Protein AF-0000000076550778 (afdb_homodimer)

Organism: NCBI:txid570835

Radius of gyration: 19.93 Å; Cα contacts (8 Å, |Δi|>4): 724; chains: 2; bounding box: 58×49×57 Å

Structure (mmCIF, N/CA/C/O backbone):
data_AF-0000000076550778-model_v1
#
loop_
_entity.id
_entity.type
_entity.pdbx_description
1 polymer 'Chemotaxis protein CheX'
#
loop_
_atom_site.group_PDB
_atom_site.id
_atom_site.type_symbol
_atom_site.label_atom_id
_atom_site.label_alt_id
_atom_site.label_comp_id
_atom_site.label_asym_id
_atom_site.label_entity_id
_atom_site.label_seq_id
_atom_site.pdbx_PDB_ins_code
_atom_site.Cartn_x
_atom_site.Cartn_y
_atom_site.Cartn_z
_atom_site.occupancy
_atom_site.B_iso_or_equiv
_atom_site.auth_seq_id
_atom_site.auth_comp_id
_atom_site.auth_asym_id
_atom_site.auth_atom_id
_atom_site.pdbx_PDB_model_num
ATOM 1 N N . MET A 1 1 ? 15.344 12.219 -32.188 1 42 1 MET A N 1
ATOM 2 C CA . MET A 1 1 ? 15.859 13.281 -31.344 1 42 1 MET A CA 1
ATOM 3 C C . MET A 1 1 ? 14.727 14.148 -30.797 1 42 1 MET A C 1
ATOM 5 O O . MET A 1 1 ? 14.734 14.516 -29.625 1 42 1 MET A O 1
ATOM 9 N N . SER A 1 2 ? 13.82 14.523 -31.703 1 49.56 2 SER A N 1
ATOM 10 C CA . SER A 1 2 ? 12.781 15.516 -31.469 1 49.56 2 SER A CA 1
ATOM 11 C C . SER A 1 2 ? 11.648 14.938 -30.625 1 49.56 2 SER A C 1
ATOM 13 O O . SER A 1 2 ? 11.156 15.602 -29.703 1 49.56 2 SER A O 1
ATOM 15 N N . LEU A 1 3 ? 11.219 13.75 -30.797 1 49.12 3 LEU A N 1
ATOM 16 C CA . LEU A 1 3 ? 10.109 13.125 -30.094 1 49.12 3 LEU A CA 1
ATOM 17 C C . LEU A 1 3 ? 10.508 12.766 -28.672 1 49.12 3 LEU A C 1
ATOM 19 O O . LEU A 1 3 ? 9.711 12.922 -27.734 1 49.12 3 LEU A O 1
ATOM 23 N N . GLU A 1 4 ? 11.609 12.336 -28.516 1 55.09 4 GLU A N 1
ATOM 24 C CA . GLU A 1 4 ? 12.156 12.031 -27.203 1 55.09 4 GLU A CA 1
ATOM 25 C C . GLU A 1 4 ? 12.234 13.281 -26.328 1 55.09 4 GLU A C 1
ATOM 27 O O . GLU A 1 4 ? 12 13.219 -25.125 1 55.09 4 GLU A O 1
ATOM 32 N N . LEU A 1 5 ? 12.648 14.398 -27.016 1 50.34 5 LEU A N 1
ATOM 33 C CA . LEU A 1 5 ? 12.719 15.656 -26.266 1 50.34 5 LEU A CA 1
ATOM 34 C C . LEU A 1 5 ? 11.328 16.109 -25.844 1 50.34 5 LEU A C 1
ATOM 36 O O . LEU A 1 5 ? 11.156 16.656 -24.75 1 50.34 5 LEU A O 1
ATOM 40 N N . ILE A 1 6 ? 10.422 15.82 -26.75 1 48.69 6 ILE A N 1
ATOM 41 C CA . ILE A 1 6 ? 9.047 16.188 -26.438 1 48.69 6 ILE A CA 1
ATOM 42 C C . ILE A 1 6 ? 8.516 15.312 -25.312 1 48.69 6 ILE A C 1
ATOM 44 O O . ILE A 1 6 ? 7.875 15.805 -24.375 1 48.69 6 ILE A O 1
ATOM 48 N N . ASP A 1 7 ? 8.836 14.062 -25.375 1 59.41 7 ASP A N 1
ATOM 49 C CA . ASP A 1 7 ? 8.422 13.117 -24.344 1 59.41 7 ASP A CA 1
ATOM 50 C C . ASP A 1 7 ? 9 13.508 -22.984 1 59.41 7 ASP A C 1
ATOM 52 O O . ASP A 1 7 ? 8.297 13.484 -21.969 1 59.41 7 ASP A O 1
ATOM 56 N N . GLU A 1 8 ? 10.148 14.031 -23.031 1 62.84 8 GLU A N 1
ATOM 57 C CA . GLU A 1 8 ? 10.82 14.453 -21.797 1 62.84 8 GLU A CA 1
ATOM 58 C C . GLU A 1 8 ? 10.211 15.742 -21.25 1 62.84 8 GLU A C 1
ATOM 60 O O . GLU A 1 8 ? 10.078 15.898 -20.031 1 62.84 8 GLU A O 1
ATOM 65 N N . THR A 1 9 ? 9.961 16.656 -22.203 1 59.91 9 THR A N 1
ATOM 66 C CA . THR A 1 9 ? 9.375 17.938 -21.797 1 59.91 9 THR A CA 1
ATOM 67 C C . THR A 1 9 ? 7.973 17.734 -21.234 1 59.91 9 THR A C 1
ATOM 69 O O . THR A 1 9 ? 7.613 18.344 -20.219 1 59.91 9 THR A O 1
ATOM 72 N N . ILE A 1 10 ? 7.266 16.891 -21.906 1 63.28 10 ILE A N 1
ATOM 73 C CA . ILE A 1 10 ? 5.906 16.609 -21.453 1 63.28 10 ILE A CA 1
ATOM 74 C C . ILE A 1 10 ? 5.953 15.883 -20.109 1 63.28 10 ILE A C 1
ATOM 76 O O . ILE A 1 10 ? 5.199 16.219 -19.203 1 63.28 10 ILE A O 1
ATOM 80 N N . GLN A 1 11 ? 6.84 15.008 -19.984 1 70.31 11 GLN A N 1
ATOM 81 C CA . GLN A 1 11 ? 6.996 14.297 -18.719 1 70.31 11 GLN A CA 1
ATOM 82 C C . GLN A 1 11 ? 7.395 15.25 -17.594 1 70.31 11 GLN A C 1
ATOM 84 O O . GLN A 1 11 ? 6.895 15.148 -16.469 1 70.31 11 GLN A O 1
ATOM 89 N N . SER A 1 12 ? 8.211 16.141 -18.062 1 73.31 12 SER A N 1
ATOM 90 C CA . SER A 1 12 ? 8.656 17.125 -17.078 1 73.31 12 SER A CA 1
ATOM 91 C C . SER A 1 12 ? 7.508 18.031 -16.656 1 73.31 12 SER A C 1
ATOM 93 O O . SER A 1 12 ? 7.352 18.328 -15.461 1 73.31 12 SER A O 1
ATOM 95 N N . ALA A 1 13 ? 6.703 18.453 -17.688 1 77.56 13 ALA A N 1
ATOM 96 C CA . ALA A 1 13 ? 5.594 19.359 -17.391 1 77.56 13 ALA A CA 1
ATOM 97 C C . ALA A 1 13 ? 4.543 18.688 -16.516 1 77.56 13 ALA A C 1
ATOM 99 O O . ALA A 1 13 ? 3.912 19.328 -15.68 1 77.56 13 ALA A O 1
ATOM 100 N N . PHE A 1 14 ? 4.348 17.453 -16.703 1 83.62 14 PHE A N 1
ATOM 101 C CA . PHE A 1 14 ? 3.379 16.688 -15.938 1 83.62 14 PHE A CA 1
ATOM 102 C C . PHE A 1 14 ? 3.875 16.453 -14.516 1 83.62 14 PHE A C 1
ATOM 104 O O . PHE A 1 14 ? 3.1 16.547 -13.562 1 83.62 14 PHE A O 1
ATOM 111 N N . LEU A 1 15 ? 5.133 16.328 -14.391 1 86.5 15 LEU A N 1
ATOM 112 C CA . LEU A 1 15 ? 5.695 15.891 -13.117 1 86.5 15 LEU A CA 1
ATOM 113 C C . LEU A 1 15 ? 6.023 17.094 -12.227 1 86.5 15 LEU A C 1
ATOM 115 O O . LEU A 1 15 ? 6.086 16.969 -11 1 86.5 15 LEU A O 1
ATOM 119 N N . SER A 1 16 ? 6.176 18.234 -12.805 1 87.5 16 SER A N 1
ATOM 120 C CA . SER A 1 16 ? 6.633 19.391 -12.062 1 87.5 16 SER A CA 1
ATOM 121 C C . SER A 1 16 ? 5.688 19.719 -10.914 1 87.5 16 SER A C 1
ATOM 123 O O . SER A 1 16 ? 6.121 19.875 -9.766 1 87.5 16 SER A O 1
ATOM 125 N N . PRO A 1 17 ? 4.398 19.781 -11.195 1 88.5 17 PRO A N 1
ATOM 126 C CA . PRO A 1 17 ? 3.498 20.062 -10.07 1 88.5 17 PRO A CA 1
ATOM 127 C C . PRO A 1 17 ? 3.486 18.953 -9.023 1 88.5 17 PRO A C 1
ATOM 129 O O . PRO A 1 17 ? 3.242 19.219 -7.844 1 88.5 17 PRO A O 1
ATOM 132 N N . ILE A 1 18 ? 3.752 17.766 -9.406 1 88.75 18 ILE A N 1
ATOM 133 C CA . ILE A 1 18 ? 3.699 16.594 -8.555 1 88.75 18 ILE A CA 1
ATOM 134 C C . ILE A 1 18 ? 4.898 16.578 -7.609 1 88.75 18 ILE A C 1
ATOM 136 O O . ILE A 1 18 ? 4.781 16.172 -6.453 1 88.75 18 ILE A O 1
ATOM 140 N N . THR A 1 19 ? 5.977 17.109 -8.109 1 90.81 19 THR A N 1
ATOM 141 C CA . THR A 1 19 ? 7.207 17.047 -7.328 1 90.81 19 THR A CA 1
ATOM 142 C C . THR A 1 19 ? 7.477 18.375 -6.629 1 90.81 19 THR A C 1
ATOM 144 O O . THR A 1 19 ? 8.562 18.578 -6.078 1 90.81 19 THR A O 1
ATOM 147 N N . ASP A 1 20 ? 6.547 19.266 -6.715 1 92.75 20 ASP A N 1
ATOM 148 C CA . ASP A 1 20 ? 6.688 20.547 -6.043 1 92.75 20 ASP A CA 1
ATOM 149 C C . ASP A 1 20 ? 6.488 20.406 -4.535 1 92.75 20 ASP A C 1
ATOM 151 O O . ASP A 1 20 ? 5.367 20.203 -4.066 1 92.75 20 ASP A O 1
ATOM 155 N N . THR A 1 21 ? 7.543 20.641 -3.791 1 93.44 21 THR A N 1
ATOM 156 C CA . THR A 1 21 ? 7.508 20.469 -2.342 1 93.44 21 THR A CA 1
ATOM 157 C C . THR A 1 21 ? 6.543 21.453 -1.699 1 93.44 21 THR A C 1
ATOM 159 O O . THR A 1 21 ? 5.957 21.172 -0.653 1 93.44 21 THR A O 1
ATOM 162 N N . ALA A 1 22 ? 6.359 22.562 -2.357 1 94.94 22 ALA A N 1
ATOM 163 C CA . ALA A 1 22 ? 5.473 23.578 -1.801 1 94.94 22 ALA A CA 1
ATOM 164 C C . ALA A 1 22 ? 4.031 23.078 -1.741 1 94.94 22 ALA A C 1
ATOM 166 O O . ALA A 1 22 ? 3.301 23.391 -0.799 1 94.94 22 ALA A O 1
ATOM 167 N N . THR A 1 23 ? 3.643 22.375 -2.793 1 95.69 23 THR A N 1
ATOM 168 C CA . THR A 1 23 ? 2.293 21.828 -2.822 1 95.69 23 THR A CA 1
ATOM 169 C C . THR A 1 23 ? 2.1 20.812 -1.693 1 95.69 23 THR A C 1
ATOM 171 O O . THR A 1 23 ? 1.061 20.812 -1.029 1 95.69 23 THR A O 1
ATOM 174 N N . LEU A 1 24 ? 3.08 20.016 -1.441 1 96.31 24 LEU A N 1
ATOM 175 C CA . LEU A 1 24 ? 3.027 19.047 -0.353 1 96.31 24 LEU A CA 1
ATOM 176 C C . LEU A 1 24 ? 2.998 19.734 1 1 96.31 24 LEU A C 1
ATOM 178 O O . LEU A 1 24 ? 2.193 19.391 1.868 1 96.31 24 LEU A O 1
ATOM 182 N N . ASP A 1 25 ? 3.85 20.75 1.141 1 96.56 25 ASP A N 1
ATOM 183 C CA . ASP A 1 25 ? 3.889 21.516 2.381 1 96.56 25 ASP A CA 1
ATOM 184 C C . ASP A 1 25 ? 2.521 22.125 2.693 1 96.56 25 ASP A C 1
ATOM 186 O O . ASP A 1 25 ? 2.062 22.078 3.836 1 96.56 25 ASP A O 1
ATOM 190 N N . GLN A 1 26 ? 1.893 22.641 1.725 1 96.06 26 GLN A N 1
ATOM 191 C CA . GLN A 1 26 ? 0.591 23.266 1.897 1 96.06 26 GLN A CA 1
ATOM 192 C C . GLN A 1 26 ? -0.468 22.25 2.312 1 96.06 26 GLN A C 1
ATOM 194 O O . GLN A 1 26 ? -1.322 22.547 3.15 1 96.06 26 GLN A O 1
ATOM 199 N N . SER A 1 27 ? -0.429 21.109 1.675 1 96.81 27 SER A N 1
ATOM 200 C CA . SER A 1 27 ? -1.403 20.078 2.006 1 96.81 27 SER A CA 1
ATOM 201 C C . SER A 1 27 ? -1.237 19.609 3.447 1 96.81 27 SER A C 1
ATOM 203 O O . SER A 1 27 ? -2.225 19.375 4.145 1 96.81 27 SER A O 1
ATOM 205 N N . VAL A 1 28 ? -0.034 19.438 3.885 1 96.88 28 VAL A N 1
ATOM 206 C CA . VAL A 1 28 ? 0.241 19 5.246 1 96.88 28 VAL A CA 1
ATOM 207 C C . VAL A 1 28 ? -0.222 20.062 6.242 1 96.88 28 VAL A C 1
ATOM 209 O O . VAL A 1 28 ? -0.864 19.734 7.246 1 96.88 28 VAL A O 1
ATOM 212 N N . GLU A 1 29 ? 0.067 21.281 5.957 1 95.62 29 GLU A N 1
ATOM 213 C CA . GLU A 1 29 ? -0.367 22.375 6.812 1 95.62 29 GLU A CA 1
ATOM 214 C C . GLU A 1 29 ? -1.89 22.453 6.883 1 95.62 29 GLU A C 1
ATOM 216 O O . GLU A 1 29 ? -2.457 22.672 7.957 1 95.62 29 GLU A O 1
ATOM 221 N N . GLU A 1 30 ? -2.506 22.297 5.781 1 95.94 30 GLU A N 1
ATOM 222 C CA . GLU A 1 30 ? -3.961 22.375 5.707 1 95.94 30 GLU A CA 1
ATOM 223 C C . GLU A 1 30 ? -4.609 21.281 6.555 1 95.94 30 GLU A C 1
ATOM 225 O O . GLU A 1 30 ? -5.516 21.562 7.344 1 95.94 30 GLU A O 1
ATOM 230 N N . VAL A 1 31 ? -4.129 20.078 6.422 1 96.38 31 VAL A N 1
ATOM 231 C CA . VAL A 1 31 ? -4.773 18.953 7.082 1 96.38 31 VAL A CA 1
ATOM 232 C C . VAL A 1 31 ? -4.383 18.922 8.555 1 96.38 31 VAL A C 1
ATOM 234 O O . VAL A 1 31 ? -5.25 18.906 9.438 1 96.38 31 VAL A O 1
ATOM 237 N N . LEU A 1 32 ? -3.135 18.984 8.867 1 94.19 32 LEU A N 1
ATOM 238 C CA . LEU A 1 32 ? -2.686 18.844 10.25 1 94.19 32 LEU A CA 1
ATOM 239 C C . LEU A 1 32 ? -2.742 20.172 10.984 1 94.19 32 LEU A C 1
ATOM 241 O O . LEU A 1 32 ? -3.139 20.219 12.148 1 94.19 32 LEU A O 1
ATOM 245 N N . GLY A 1 33 ? -2.357 21.188 10.297 1 91.38 33 GLY A N 1
ATOM 246 C CA . GLY A 1 33 ? -2.355 22.5 10.93 1 91.38 33 GLY A CA 1
ATOM 247 C C . GLY A 1 33 ? -3.746 23.062 11.125 1 91.38 33 GLY A C 1
ATOM 248 O O . GLY A 1 33 ? -4.191 23.25 12.258 1 91.38 33 GLY A O 1
ATOM 249 N N . LEU A 1 34 ? -4.445 23.25 10.086 1 89.06 34 LEU A N 1
ATOM 250 C CA . LEU A 1 34 ? -5.719 23.969 10.102 1 89.06 34 LEU A CA 1
ATOM 251 C C . LEU A 1 34 ? -6.855 23.047 10.523 1 89.06 34 LEU A C 1
ATOM 253 O O . LEU A 1 34 ? -7.609 23.359 11.445 1 89.06 34 LEU A O 1
ATOM 257 N N . MET A 1 35 ? -6.918 21.906 9.969 1 88.31 35 MET A N 1
ATOM 258 C CA . MET A 1 35 ? -8.062 21.047 10.203 1 88.31 35 MET A CA 1
ATOM 259 C C . MET A 1 35 ? -7.949 20.344 11.547 1 88.31 35 MET A C 1
ATOM 261 O O . MET A 1 35 ? -8.922 20.266 12.297 1 88.31 35 MET A O 1
ATOM 265 N N . LEU A 1 36 ? -6.766 19.844 11.914 1 87.12 36 LEU A N 1
ATOM 266 C CA . LEU A 1 36 ? -6.617 19.094 13.156 1 87.12 36 LEU A CA 1
ATOM 267 C C . LEU A 1 36 ? -6.082 19.984 14.273 1 87.12 36 LEU A C 1
ATOM 269 O O . LEU A 1 36 ? -6.059 19.562 15.438 1 87.12 36 LEU A O 1
ATOM 273 N N . GLY A 1 37 ? -5.605 21.172 13.906 1 86.56 37 GLY A N 1
ATOM 274 C CA . GLY A 1 37 ? -5.152 22.141 14.898 1 86.56 37 GLY A CA 1
ATOM 275 C C . GLY A 1 37 ? -3.789 21.797 15.477 1 86.56 37 GLY A C 1
ATOM 276 O O . GLY A 1 37 ? -3.516 22.078 16.641 1 86.56 37 GLY A O 1
ATOM 277 N N . VAL A 1 38 ? -3.053 21.141 14.781 1 84.25 38 VAL A N 1
ATOM 278 C CA . VAL A 1 38 ? -1.73 20.734 15.25 1 84.25 38 VAL A CA 1
ATOM 279 C C . VAL A 1 38 ? -0.655 21.484 14.461 1 84.25 38 VAL A C 1
ATOM 281 O O . VAL A 1 38 ? -0.586 21.375 13.234 1 84.25 38 VAL A O 1
ATOM 284 N N . PRO A 1 39 ? 0.188 22.203 15.203 1 87.56 39 PRO A N 1
ATOM 285 C CA . PRO A 1 39 ? 1.267 22.891 14.484 1 87.56 39 PRO A CA 1
ATOM 286 C C . PRO A 1 39 ? 2.227 21.922 13.805 1 87.56 39 PRO A C 1
ATOM 288 O O . PRO A 1 39 ? 2.594 20.891 14.383 1 87.56 39 PRO A O 1
ATOM 291 N N . VAL A 1 40 ? 2.535 22.188 12.547 1 92.88 40 VAL A N 1
ATOM 292 C CA . VAL A 1 40 ? 3.467 21.359 11.789 1 92.88 40 VAL A CA 1
ATOM 293 C C . VAL A 1 40 ? 4.457 22.25 11.039 1 92.88 40 VAL A C 1
ATOM 295 O O . VAL A 1 40 ? 4.102 23.344 10.578 1 92.88 40 VAL A O 1
ATOM 298 N N . SER A 1 41 ? 5.691 21.875 11.008 1 93.5 41 SER A N 1
ATOM 299 C CA . SER A 1 41 ? 6.723 22.594 10.273 1 93.5 41 SER A CA 1
ATOM 300 C C . SER A 1 41 ? 7.621 21.641 9.5 1 93.5 41 SER A C 1
ATOM 302 O O . SER A 1 41 ? 7.781 20.469 9.883 1 93.5 41 SER A O 1
ATOM 304 N N . VAL A 1 42 ? 8.117 22.156 8.445 1 94.75 42 VAL A N 1
ATOM 305 C CA . VAL A 1 42 ? 9.055 21.359 7.652 1 94.75 42 VAL A CA 1
ATOM 306 C C . VAL A 1 42 ? 10.305 21.062 8.477 1 94.75 42 VAL A C 1
ATOM 308 O O . VAL A 1 42 ? 10.82 21.938 9.172 1 94.75 42 VAL A O 1
ATOM 311 N N . ALA A 1 43 ? 10.648 19.797 8.398 1 92.88 43 ALA A N 1
ATOM 312 C CA . ALA A 1 43 ? 11.859 19.391 9.1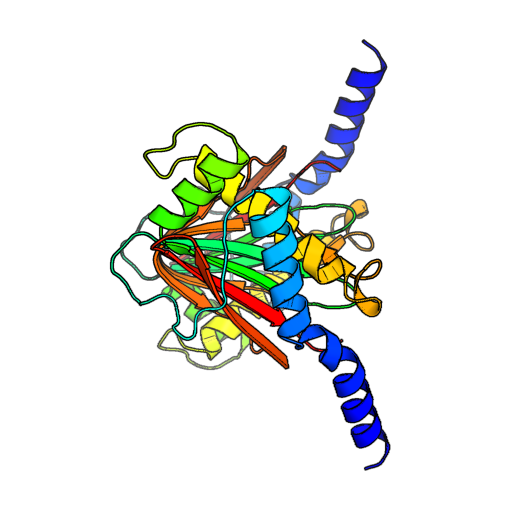02 1 92.88 43 ALA A CA 1
ATOM 313 C C . ALA A 1 43 ? 12.969 19.031 8.125 1 92.88 43 ALA A C 1
ATOM 315 O O . ALA A 1 43 ? 12.719 18.453 7.066 1 92.88 43 ALA A O 1
ATOM 316 N N . GLU A 1 44 ? 14.18 19.359 8.406 1 83.56 44 GLU A N 1
ATOM 317 C CA . GLU A 1 44 ? 15.32 19.062 7.547 1 83.56 44 GLU A CA 1
ATOM 318 C C . GLU A 1 44 ? 15.812 17.625 7.762 1 83.56 44 GLU A C 1
ATOM 320 O O . GLU A 1 44 ? 16.422 17.031 6.867 1 83.56 44 GLU A O 1
ATOM 325 N N . ASN A 1 45 ? 15.484 17.141 8.844 1 76.62 45 ASN A N 1
ATOM 326 C CA . ASN A 1 45 ? 15.953 15.789 9.141 1 76.62 45 ASN A CA 1
ATOM 327 C C . ASN A 1 45 ? 14.891 14.742 8.836 1 76.62 45 ASN A C 1
ATOM 329 O O . ASN A 1 45 ? 13.695 15.055 8.789 1 76.62 45 ASN A O 1
ATOM 333 N N . THR A 1 46 ? 15.453 13.578 8.445 1 70.75 46 THR A N 1
ATOM 334 C CA . THR A 1 46 ? 14.539 12.461 8.227 1 70.75 46 THR A CA 1
ATOM 335 C C . THR A 1 46 ? 14.305 11.695 9.523 1 70.75 46 THR A C 1
ATOM 337 O O . THR A 1 46 ? 15.055 11.852 10.484 1 70.75 46 THR A O 1
ATOM 340 N N . VAL A 1 47 ? 13.164 11.031 9.531 1 72.44 47 VAL A N 1
ATOM 341 C CA . VAL A 1 47 ? 12.875 10.156 10.664 1 72.44 47 VAL A CA 1
ATOM 342 C C . VAL A 1 47 ? 14.039 9.203 10.891 1 72.44 47 VAL A C 1
ATOM 344 O O . VAL A 1 47 ? 14.516 8.562 9.953 1 72.44 47 VAL A O 1
ATOM 347 N N . ALA A 1 48 ? 14.508 9.328 12.016 1 64.38 48 ALA A N 1
ATOM 348 C CA . ALA A 1 48 ? 15.695 8.539 12.344 1 64.38 48 ALA A CA 1
ATOM 349 C C . ALA A 1 48 ? 15.359 7.055 12.438 1 64.38 48 ALA A C 1
ATOM 351 O O . A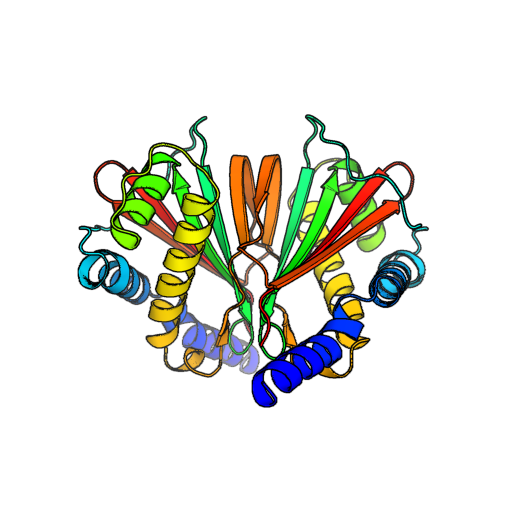LA A 1 48 ? 14.242 6.688 12.812 1 64.38 48 ALA A O 1
ATOM 352 N N . GLU A 1 49 ? 16.297 6.371 11.875 1 63.88 49 GLU A N 1
ATOM 353 C CA . GLU A 1 49 ? 16.234 4.945 12.164 1 63.88 49 GLU A CA 1
ATOM 354 C C . GLU A 1 49 ? 16.25 4.691 13.672 1 63.88 49 GLU A C 1
ATOM 356 O O . GLU A 1 49 ? 17.016 5.32 14.406 1 63.88 49 GLU A O 1
ATOM 361 N N . SER A 1 50 ? 15.219 4.27 14.18 1 69.94 50 SER A N 1
ATOM 362 C CA . SER A 1 50 ? 15.164 3.912 15.594 1 69.94 50 SER A CA 1
ATOM 363 C C . SER A 1 50 ? 14.625 2.496 15.789 1 69.94 50 SER A C 1
ATOM 365 O O . SER A 1 50 ? 14.055 1.916 14.867 1 69.94 50 SER A O 1
ATOM 367 N N . ASP A 1 51 ? 14.992 2.002 16.859 1 73.62 51 ASP A N 1
ATOM 368 C CA . ASP A 1 51 ? 14.477 0.693 17.25 1 73.62 51 ASP A CA 1
ATOM 369 C C . ASP A 1 51 ? 13.031 0.793 17.734 1 73.62 51 ASP A C 1
ATOM 371 O O . ASP A 1 51 ? 12.438 -0.208 18.125 1 73.62 51 ASP A O 1
ATOM 375 N N . SER A 1 52 ? 12.617 1.9 17.609 1 86.75 52 SER A N 1
ATOM 376 C CA . SER A 1 52 ? 11.25 2.086 18.094 1 86.75 52 SER A CA 1
ATOM 377 C C . SER A 1 52 ? 10.227 1.673 17.047 1 86.75 52 SER A C 1
ATOM 379 O O . SER A 1 52 ? 10.562 1.562 15.859 1 86.75 52 SER A O 1
ATOM 381 N N . VAL A 1 53 ? 9.07 1.396 17.594 1 93 53 VAL A N 1
ATOM 382 C CA . VAL A 1 53 ? 7.973 1.018 16.719 1 93 53 VAL A CA 1
ATOM 383 C C . VAL A 1 53 ? 7.629 2.18 15.781 1 93 53 VAL A C 1
ATOM 385 O O . VAL A 1 53 ? 7.492 3.32 16.234 1 93 53 VAL A O 1
ATOM 388 N N . THR A 1 54 ? 7.617 1.885 14.547 1 95 54 THR A N 1
ATOM 389 C CA . THR A 1 54 ? 7.188 2.859 13.555 1 95 54 THR A CA 1
ATOM 390 C C . THR A 1 54 ? 5.965 2.352 12.789 1 95 54 THR A C 1
ATOM 392 O O . THR A 1 54 ? 5.66 1.157 12.82 1 95 54 THR A O 1
ATOM 395 N N . LEU A 1 55 ? 5.238 3.264 12.258 1 96.56 55 LEU A N 1
ATOM 396 C CA . LEU A 1 55 ? 4.105 2.975 11.391 1 96.56 55 LEU A CA 1
ATOM 397 C C . LEU A 1 55 ? 4.281 3.639 10.023 1 96.56 55 LEU A C 1
ATOM 399 O O . LEU A 1 55 ? 4.746 4.777 9.938 1 96.56 55 LEU A O 1
ATOM 403 N N . THR A 1 56 ? 3.922 2.932 8.977 1 96.56 56 THR A N 1
ATOM 404 C CA . THR A 1 56 ? 3.861 3.496 7.629 1 96.56 56 THR A CA 1
ATOM 405 C C . THR A 1 56 ? 2.496 3.24 7 1 96.56 56 THR A C 1
ATOM 407 O O . THR A 1 56 ? 2.084 2.09 6.844 1 96.56 56 THR A O 1
ATOM 410 N N . ALA A 1 57 ? 1.803 4.281 6.738 1 97.38 57 ALA A N 1
ATOM 411 C CA . ALA A 1 57 ? 0.572 4.176 5.961 1 97.38 57 ALA A CA 1
ATOM 412 C C . ALA A 1 57 ? 0.854 4.305 4.465 1 97.38 57 ALA A C 1
ATOM 414 O O . ALA A 1 57 ? 1.591 5.199 4.043 1 97.38 57 ALA A O 1
ATOM 415 N N . VAL A 1 58 ? 0.284 3.434 3.676 1 96.88 58 VAL A N 1
ATOM 416 C CA . VAL A 1 58 ? 0.499 3.408 2.232 1 96.88 58 VAL A CA 1
ATOM 417 C C . VAL A 1 58 ? -0.837 3.562 1.508 1 96.88 58 VAL A C 1
ATOM 419 O O . VAL A 1 58 ? -1.786 2.824 1.779 1 96.88 58 VAL A O 1
ATOM 422 N N . ILE A 1 59 ? -0.926 4.527 0.644 1 97.06 59 ILE A N 1
ATOM 423 C CA . ILE A 1 59 ? -2.07 4.711 -0.241 1 97.06 59 ILE A CA 1
ATOM 424 C C . ILE A 1 59 ? -1.624 4.582 -1.696 1 97.06 59 ILE A C 1
ATOM 426 O O . ILE A 1 59 ? -0.699 5.273 -2.131 1 97.06 59 ILE A O 1
ATOM 430 N N . GLY A 1 60 ? -2.236 3.703 -2.367 1 96.06 60 GLY A N 1
ATOM 431 C CA . GLY A 1 60 ? -1.979 3.594 -3.793 1 96.06 60 GLY A CA 1
ATOM 432 C C . GLY A 1 60 ? -2.627 4.703 -4.602 1 96.06 60 GLY A C 1
ATOM 433 O O . GLY A 1 60 ? -3.748 5.121 -4.305 1 96.06 60 GLY A O 1
ATOM 434 N N . LEU A 1 61 ? -1.919 5.184 -5.609 1 95.94 61 LEU A N 1
ATOM 435 C CA . LEU A 1 61 ? -2.406 6.148 -6.59 1 95.94 61 LEU A CA 1
ATOM 436 C C . LEU A 1 61 ? -2.615 5.488 -7.945 1 95.94 61 LEU A C 1
ATOM 438 O O . LEU A 1 61 ? -1.729 4.793 -8.445 1 95.94 61 LEU A O 1
ATOM 442 N N . ALA A 1 62 ? -3.756 5.738 -8.531 1 94.38 62 ALA A N 1
ATOM 443 C CA . ALA A 1 62 ? -4.043 5.109 -9.812 1 94.38 62 ALA A CA 1
ATOM 444 C C . ALA A 1 62 ? -4.785 6.07 -10.742 1 94.38 62 ALA A C 1
ATOM 446 O O . ALA A 1 62 ? -5.633 6.844 -10.289 1 94.38 62 ALA A O 1
ATOM 447 N N . GLY A 1 63 ? -4.535 5.922 -12.023 1 92.25 63 GLY A N 1
ATOM 448 C CA . GLY A 1 63 ? -5.117 6.801 -13.023 1 92.25 63 GLY A CA 1
ATOM 449 C C . GLY A 1 63 ? -4.09 7.66 -13.734 1 92.25 63 GLY A C 1
ATOM 450 O O . GLY A 1 63 ? -3.137 7.141 -14.32 1 92.25 63 GLY A O 1
ATOM 451 N N . ALA A 1 64 ? -4.305 9.008 -13.625 1 91.69 64 ALA A N 1
ATOM 452 C CA . ALA A 1 64 ? -3.367 9.922 -14.281 1 91.69 64 ALA A CA 1
ATOM 453 C C . ALA A 1 64 ? -1.954 9.742 -13.734 1 91.69 64 ALA A C 1
ATOM 455 O O . ALA A 1 64 ? -0.974 9.969 -14.453 1 91.69 64 ALA A O 1
ATOM 456 N N . LEU A 1 65 ? -1.9 9.32 -12.555 1 91.31 65 LEU A N 1
ATOM 457 C CA . LEU A 1 65 ? -0.637 9 -11.898 1 91.31 65 LEU A CA 1
ATOM 458 C C . LEU A 1 65 ? -0.683 7.613 -11.281 1 91.31 65 LEU A C 1
ATOM 460 O O . LEU A 1 65 ? -1.641 7.27 -10.586 1 91.31 65 LEU A O 1
ATOM 464 N N . SER A 1 66 ? 0.247 6.84 -11.672 1 92.62 66 SER A N 1
ATOM 465 C CA . SER A 1 66 ? 0.418 5.551 -11.016 1 92.62 66 SER A CA 1
ATOM 466 C C . SER A 1 66 ? 1.542 5.598 -9.984 1 92.62 66 SER A C 1
ATOM 468 O O . SER A 1 66 ? 2.691 5.883 -10.328 1 92.62 66 SER A O 1
ATOM 470 N N . GLY A 1 67 ? 1.183 5.406 -8.742 1 94.69 67 GLY A N 1
ATOM 471 C CA . GLY A 1 67 ? 2.193 5.531 -7.707 1 94.69 67 GLY A CA 1
ATOM 472 C C . GLY A 1 67 ? 1.666 5.207 -6.32 1 94.69 67 GLY A C 1
ATOM 473 O O . GLY A 1 67 ? 0.768 4.375 -6.172 1 94.69 67 GLY A O 1
ATOM 474 N N . ALA A 1 68 ? 2.381 5.805 -5.34 1 96.31 68 ALA A N 1
ATOM 475 C CA . ALA A 1 68 ? 2.004 5.613 -3.943 1 96.31 68 ALA A CA 1
ATOM 476 C C . ALA A 1 68 ? 2.277 6.871 -3.123 1 96.31 68 ALA A C 1
ATOM 478 O O . ALA A 1 68 ? 3.172 7.652 -3.455 1 96.31 68 ALA A O 1
ATOM 479 N N . TYR A 1 69 ? 1.455 7.148 -2.227 1 96.88 69 TYR A N 1
ATOM 480 C CA . TYR A 1 69 ? 1.576 8.156 -1.179 1 96.88 69 TYR A CA 1
ATOM 481 C C . TYR A 1 69 ? 1.772 7.5 0.184 1 96.88 69 TYR A C 1
ATOM 483 O O . TYR A 1 69 ? 0.931 6.719 0.632 1 96.88 69 TYR A O 1
ATOM 491 N N . THR A 1 70 ? 2.893 7.801 0.907 1 96.94 70 THR A N 1
ATOM 492 C CA . THR A 1 70 ? 3.143 7.125 2.174 1 96.94 70 THR A CA 1
ATOM 493 C C . THR A 1 70 ? 3.422 8.133 3.283 1 96.94 70 THR A C 1
ATOM 495 O O . THR A 1 70 ? 3.957 9.211 3.025 1 96.94 70 THR A O 1
ATOM 498 N N . VAL A 1 71 ? 3.043 7.777 4.438 1 96.88 71 VAL A N 1
ATOM 499 C CA . VAL A 1 71 ? 3.35 8.539 5.645 1 96.88 71 VAL A CA 1
ATOM 500 C C . VAL A 1 71 ? 4.047 7.633 6.66 1 96.88 71 VAL A C 1
ATOM 502 O O . VAL A 1 71 ? 3.457 6.668 7.152 1 96.88 71 VAL A O 1
ATOM 505 N N . LEU A 1 72 ? 5.246 7.918 6.926 1 95.94 72 LEU A N 1
ATOM 506 C CA . LEU A 1 72 ? 6.027 7.207 7.934 1 95.94 72 LEU A CA 1
ATOM 507 C C . LEU A 1 72 ? 6.105 8.008 9.227 1 95.94 72 LEU A C 1
ATOM 509 O O . LEU A 1 72 ? 6.488 9.18 9.219 1 95.94 72 LEU A O 1
ATOM 513 N N . VAL A 1 73 ? 5.723 7.348 10.312 1 95.38 73 VAL A N 1
ATOM 514 C CA . VAL A 1 73 ? 5.695 8.062 11.578 1 95.38 73 VAL A CA 1
ATOM 515 C C . VAL A 1 73 ? 6.137 7.137 12.711 1 95.38 73 VAL A C 1
ATOM 517 O O . VAL A 1 73 ? 5.836 5.941 12.695 1 95.38 73 VAL A O 1
ATOM 520 N N . PRO A 1 74 ? 6.844 7.715 13.719 1 94.38 74 PRO A N 1
ATOM 521 C CA . PRO A 1 74 ? 7.023 6.941 14.953 1 94.38 74 PRO A CA 1
ATOM 522 C C . PRO A 1 74 ? 5.715 6.699 15.695 1 94.38 74 PRO A C 1
ATOM 524 O O . PRO A 1 74 ? 4.758 7.461 15.531 1 94.38 74 PRO A O 1
ATOM 527 N N . SER A 1 75 ? 5.707 5.684 16.531 1 94.94 75 SER A N 1
ATOM 528 C CA . SER A 1 75 ? 4.496 5.32 17.25 1 94.94 75 SER A CA 1
ATOM 529 C C . SER A 1 75 ? 3.975 6.492 18.078 1 94.94 75 SER A C 1
ATOM 531 O O . SER A 1 75 ? 2.766 6.711 18.156 1 94.94 75 SER A O 1
ATOM 533 N N . GLU A 1 76 ? 4.848 7.25 18.656 1 92.12 76 GLU A N 1
ATOM 534 C CA . GLU A 1 76 ? 4.441 8.391 19.469 1 92.12 76 GLU A CA 1
ATOM 535 C C . GLU A 1 76 ? 3.701 9.43 18.641 1 92.12 76 GLU A C 1
ATOM 537 O O . GLU A 1 76 ? 2.654 9.93 19.047 1 92.12 76 GLU A O 1
ATOM 542 N N . ALA A 1 77 ? 4.207 9.703 17.516 1 92.06 77 ALA A N 1
ATOM 543 C CA . ALA A 1 77 ? 3.572 10.68 16.641 1 92.06 77 ALA A CA 1
ATOM 544 C C . ALA A 1 77 ? 2.217 10.172 16.141 1 92.06 77 ALA A C 1
ATOM 546 O O . ALA A 1 77 ? 1.254 10.938 16.062 1 92.06 77 ALA A O 1
ATOM 547 N N . ALA A 1 78 ? 2.166 8.945 15.812 1 94.88 78 ALA A N 1
ATOM 548 C CA . ALA A 1 78 ? 0.912 8.359 15.352 1 94.88 78 ALA A CA 1
ATOM 549 C C . ALA A 1 78 ? -0.175 8.477 16.406 1 94.88 78 ALA A C 1
ATOM 551 O O . ALA A 1 78 ? -1.318 8.82 16.109 1 94.88 78 ALA A O 1
ATOM 552 N N . MET A 1 79 ? 0.204 8.18 17.594 1 94.88 79 MET A N 1
ATOM 553 C CA . MET A 1 79 ? -0.746 8.25 18.703 1 94.88 79 MET A CA 1
ATOM 554 C C . MET A 1 79 ? -1.221 9.68 18.922 1 94.88 79 MET A C 1
ATOM 556 O O . MET A 1 79 ? -2.412 9.922 19.125 1 94.88 79 MET A O 1
ATOM 560 N N . GLN A 1 80 ? -0.331 10.594 18.828 1 91.62 80 GLN A N 1
ATOM 561 C CA . GLN A 1 80 ? -0.677 12 19.031 1 91.62 80 GLN A CA 1
ATOM 562 C C . GLN A 1 80 ? -1.601 12.492 17.922 1 91.62 80 GLN A C 1
ATOM 564 O O . GLN A 1 80 ? -2.598 13.164 18.188 1 91.62 80 GLN A O 1
ATOM 569 N N . MET A 1 81 ? -1.308 12.188 16.703 1 92.56 81 MET A N 1
ATOM 570 C CA . MET A 1 81 ? -2.123 12.602 15.57 1 92.56 81 MET A CA 1
ATOM 571 C C . MET A 1 81 ? -3.537 12.039 15.68 1 92.56 81 MET A C 1
ATOM 573 O O . MET A 1 81 ? -4.512 12.758 15.461 1 92.56 81 MET A O 1
ATOM 577 N N . THR A 1 82 ? -3.557 10.789 16 1 94.06 82 THR A N 1
ATOM 578 C CA . THR A 1 82 ? -4.855 10.141 16.109 1 94.06 82 THR A CA 1
ATOM 579 C C . THR A 1 82 ? -5.66 10.727 17.266 1 94.06 82 THR A C 1
ATOM 581 O O . THR A 1 82 ? -6.875 10.898 17.156 1 94.06 82 THR A O 1
ATOM 584 N N . ALA A 1 83 ? -4.973 10.969 18.359 1 93.19 83 ALA A N 1
ATOM 585 C CA . ALA A 1 83 ? -5.633 11.578 19.5 1 93.19 83 ALA A CA 1
ATOM 586 C C . ALA A 1 83 ? -6.25 12.922 19.125 1 93.19 83 ALA A C 1
ATOM 588 O O . ALA A 1 83 ? -7.371 13.234 19.547 1 93.19 83 ALA A O 1
ATOM 589 N N . CYS A 1 84 ? -5.57 13.695 18.391 1 91.06 84 CYS A N 1
ATOM 590 C CA . CYS A 1 84 ? -6.059 14.992 17.953 1 91.06 84 CYS A CA 1
ATOM 591 C C . CYS A 1 84 ? -7.273 14.844 17.047 1 91.06 84 CYS A C 1
ATOM 593 O O . CYS A 1 84 ? -8.234 15.609 17.156 1 91.06 84 CYS A O 1
ATOM 595 N N . MET A 1 85 ? -7.215 13.906 16.188 1 91.56 85 MET A N 1
ATOM 596 C CA . MET A 1 85 ? -8.297 13.656 15.242 1 91.56 85 MET A CA 1
ATOM 597 C C . MET A 1 85 ? -9.547 13.164 15.961 1 91.56 85 MET A C 1
ATOM 599 O O . MET A 1 85 ? -10.656 13.633 15.688 1 91.56 85 MET A O 1
ATOM 603 N N . ALA A 1 86 ? -9.383 12.211 16.844 1 91.12 86 ALA A N 1
ATOM 60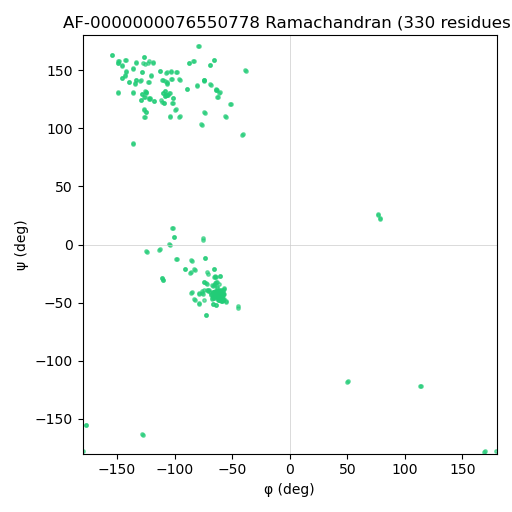4 C CA . ALA A 1 86 ? -10.516 11.555 17.484 1 91.12 86 ALA A CA 1
ATOM 605 C C . ALA A 1 86 ? -10.984 12.336 18.719 1 91.12 86 ALA A C 1
ATOM 607 O O . ALA A 1 86 ? -12.125 12.164 19.156 1 91.12 86 ALA A O 1
ATOM 608 N N . GLY A 1 87 ? -10.141 13.125 19.328 1 91.56 87 GLY A N 1
ATOM 609 C CA . GLY A 1 87 ? -10.484 13.875 20.531 1 91.56 87 GLY A CA 1
ATOM 610 C C . GLY A 1 87 ? -10.469 13.023 21.781 1 91.56 87 GLY A C 1
ATOM 611 O O . GLY A 1 87 ? -11.266 13.242 22.688 1 91.56 87 GLY A O 1
ATOM 612 N N . ILE A 1 88 ? -9.75 11.938 21.719 1 91.62 88 ILE A N 1
ATOM 613 C CA . ILE A 1 88 ? -9.633 11.039 22.859 1 91.62 88 ILE A CA 1
ATOM 614 C C . ILE A 1 88 ? -8.164 10.789 23.172 1 91.62 88 ILE A C 1
ATOM 616 O O . ILE A 1 88 ? -7.289 11.047 22.344 1 91.62 88 ILE A O 1
ATOM 620 N N . GLU A 1 89 ? -7.941 10.32 24.406 1 90.88 89 GLU A N 1
ATOM 621 C CA . GLU A 1 89 ? -6.574 9.969 24.781 1 90.88 89 GLU A CA 1
ATOM 622 C C . GLU A 1 89 ? -6.195 8.586 24.25 1 90.88 89 GLU A C 1
ATOM 624 O O . GLU A 1 89 ? -6.988 7.648 24.344 1 90.88 89 GLU A O 1
ATOM 629 N N . ILE A 1 90 ? -5.004 8.5 23.734 1 91.31 90 ILE A N 1
ATOM 630 C CA . ILE A 1 90 ? -4.477 7.25 23.219 1 91.31 90 ILE A CA 1
ATOM 631 C C . ILE A 1 90 ? -3.137 6.938 23.875 1 91.31 90 ILE A C 1
ATOM 633 O O . ILE A 1 90 ? -2.25 7.789 23.922 1 91.31 90 ILE A O 1
ATOM 637 N N . THR A 1 91 ? -2.936 5.688 24.375 1 90.75 91 THR A N 1
ATOM 638 C CA . THR A 1 91 ? -1.722 5.387 25.125 1 90.75 91 THR A CA 1
ATOM 639 C C . THR A 1 91 ? -0.988 4.195 24.516 1 90.75 91 THR A C 1
ATOM 641 O O . THR A 1 91 ? 0.106 3.84 24.969 1 90.75 91 THR A O 1
ATOM 644 N N . SER A 1 92 ? -1.611 3.607 23.547 1 93.56 92 SER A N 1
ATOM 645 C CA . SER A 1 92 ? -0.94 2.5 22.875 1 93.56 92 SER A CA 1
ATOM 646 C C . SER A 1 92 ? -1.354 2.41 21.422 1 93.56 92 SER A C 1
ATOM 648 O O . SER A 1 92 ? -2.387 2.957 21.016 1 93.56 92 SER A O 1
ATOM 650 N N . VAL A 1 93 ? -0.472 1.769 20.703 1 93.25 93 VAL A N 1
ATOM 651 C CA . VAL A 1 93 ? -0.795 1.542 19.297 1 93.25 93 VAL A CA 1
ATOM 652 C C . VAL A 1 93 ? -1.807 0.405 19.172 1 93.25 93 VAL A C 1
ATOM 654 O O . VAL A 1 93 ? -1.473 -0.759 19.406 1 93.25 93 VAL A O 1
ATOM 657 N N . ASP A 1 94 ? -2.998 0.731 18.953 1 92.88 94 ASP A N 1
ATOM 658 C CA . ASP A 1 94 ? -4.059 -0.249 18.734 1 92.88 94 ASP A CA 1
ATOM 659 C C . ASP A 1 94 ? -4.82 0.045 17.438 1 92.88 94 ASP A C 1
ATOM 661 O O . ASP A 1 94 ? -4.344 0.797 16.594 1 92.88 94 ASP A O 1
ATOM 665 N N . GLU A 1 95 ? -5.969 -0.542 17.312 1 92.62 95 GLU A N 1
ATOM 666 C CA . GLU A 1 95 ? -6.75 -0.406 16.078 1 92.62 95 GLU A CA 1
ATOM 667 C C . GLU A 1 95 ? -7.168 1.044 15.852 1 92.62 95 GLU A C 1
ATOM 669 O O . GLU A 1 95 ? -7.266 1.493 14.711 1 92.62 95 GLU A O 1
ATOM 674 N N . THR A 1 96 ? -7.375 1.68 16.938 1 93.88 96 THR A N 1
ATOM 675 C CA . THR A 1 96 ? -7.777 3.078 16.828 1 93.88 96 THR A CA 1
ATOM 676 C C . THR A 1 96 ? -6.684 3.908 16.172 1 93.88 96 THR A C 1
ATOM 678 O O . THR A 1 96 ? -6.961 4.742 15.312 1 93.88 96 THR A O 1
ATOM 681 N N . VAL A 1 97 ? -5.426 3.639 16.547 1 95.75 97 VAL A N 1
ATOM 682 C CA . VAL A 1 97 ? -4.289 4.379 16 1 95.75 97 VAL A CA 1
ATOM 683 C C . VAL A 1 97 ? -4.078 3.998 14.539 1 95.75 97 VAL A C 1
ATOM 685 O O . VAL A 1 97 ? -3.807 4.859 13.703 1 95.75 97 VAL A O 1
ATOM 688 N N . ILE A 1 98 ? -4.242 2.76 14.281 1 95.31 98 ILE A N 1
ATOM 689 C CA . ILE A 1 98 ? -4.082 2.266 12.922 1 95.31 98 ILE A CA 1
ATOM 690 C C . ILE A 1 98 ? -5.125 2.916 12.008 1 95.31 98 ILE A C 1
ATOM 692 O O . ILE A 1 98 ? -4.781 3.461 10.953 1 95.31 98 ILE A O 1
ATOM 696 N N . ASP A 1 99 ? -6.355 2.939 12.43 1 93.62 99 ASP A N 1
ATOM 697 C CA . ASP A 1 99 ? -7.438 3.549 11.664 1 93.62 99 ASP A CA 1
ATOM 698 C C . ASP A 1 99 ? -7.238 5.059 11.539 1 93.62 99 ASP A C 1
ATOM 700 O O . ASP A 1 99 ? -7.453 5.629 10.469 1 93.62 99 ASP A O 1
ATOM 704 N N . GLY A 1 100 ? -6.918 5.613 12.633 1 94.81 100 GLY A N 1
ATOM 705 C CA . GLY A 1 100 ? -6.703 7.051 12.641 1 94.81 100 GLY A CA 1
ATOM 706 C C . GLY A 1 100 ? -5.617 7.5 11.68 1 94.81 100 GLY A C 1
ATOM 707 O O . GLY A 1 100 ? -5.809 8.445 10.914 1 94.81 100 GLY A O 1
ATOM 708 N N . LEU A 1 101 ? -4.457 6.789 11.734 1 95.62 101 LEU A N 1
ATOM 709 C CA . LEU A 1 101 ? -3.365 7.125 10.828 1 95.62 101 LEU A CA 1
ATOM 710 C C . LEU A 1 101 ? -3.785 6.934 9.375 1 95.62 101 LEU A C 1
ATOM 712 O O . LEU A 1 101 ? -3.408 7.723 8.508 1 95.62 101 LEU A O 1
ATOM 716 N N . GLY A 1 102 ? -4.48 5.883 9.141 1 95.81 102 GLY A N 1
ATOM 717 C CA . GLY A 1 102 ? -5.035 5.688 7.809 1 95.81 102 GLY A CA 1
ATOM 718 C C . GLY A 1 102 ? -5.883 6.852 7.336 1 95.81 102 GLY A C 1
ATOM 719 O O . GLY A 1 102 ? -5.711 7.336 6.215 1 95.81 102 GLY A O 1
ATOM 720 N N . GLU A 1 103 ? -6.785 7.285 8.172 1 94.5 103 GLU A N 1
ATOM 721 C CA . GLU A 1 103 ? -7.66 8.406 7.848 1 94.5 103 GLU A CA 1
ATOM 722 C C . GLU A 1 103 ? -6.852 9.68 7.605 1 94.5 103 GLU A C 1
ATOM 724 O O . GLU A 1 103 ? -7.094 10.398 6.633 1 94.5 103 GLU A O 1
ATOM 729 N N . ILE A 1 104 ? -5.977 9.93 8.469 1 96 104 ILE A N 1
ATOM 730 C CA . ILE A 1 104 ? -5.141 11.117 8.336 1 96 104 ILE A CA 1
ATOM 731 C C . ILE A 1 104 ? -4.379 11.07 7.016 1 96 104 ILE A C 1
ATOM 733 O O . ILE A 1 104 ? -4.305 12.078 6.301 1 96 104 ILE A O 1
ATOM 737 N N . THR A 1 105 ? -3.799 9.93 6.734 1 97 105 THR A N 1
ATOM 738 C CA . THR A 1 105 ? -3.064 9.766 5.484 1 97 105 THR A CA 1
ATOM 739 C C . THR A 1 105 ? -3.984 9.977 4.285 1 97 105 THR A C 1
ATOM 741 O O . THR A 1 105 ? -3.59 10.594 3.297 1 97 105 THR A O 1
ATOM 744 N N . ASN A 1 106 ? -5.195 9.453 4.367 1 95.81 106 ASN A N 1
ATOM 745 C CA . ASN A 1 106 ? -6.188 9.688 3.326 1 95.81 106 ASN A CA 1
ATOM 746 C C . ASN A 1 106 ? -6.449 11.18 3.129 1 95.81 106 ASN A C 1
ATOM 748 O O . ASN A 1 106 ? -6.492 11.664 1.996 1 95.81 106 ASN A O 1
ATOM 752 N N . MET A 1 107 ? -6.633 11.898 4.199 1 97.12 107 MET A N 1
ATOM 753 C CA . MET A 1 107 ? -6.871 13.336 4.137 1 97.12 107 MET A CA 1
ATOM 754 C C . MET A 1 107 ? -5.68 14.062 3.514 1 97.12 107 MET A C 1
ATOM 756 O O . MET A 1 107 ? -5.855 14.969 2.699 1 97.12 107 MET A O 1
ATOM 760 N N . LEU A 1 108 ? -4.516 13.68 3.891 1 97.69 108 LEU A N 1
ATOM 761 C CA . LEU A 1 108 ? -3.305 14.297 3.359 1 97.69 108 LEU A CA 1
ATOM 762 C C . LEU A 1 108 ? -3.178 14.039 1.862 1 97.69 108 LEU A C 1
ATOM 764 O O . LEU A 1 108 ? -2.955 14.969 1.086 1 97.69 108 LEU A O 1
ATOM 768 N N . ALA A 1 109 ? -3.273 12.797 1.475 1 97.44 109 ALA A N 1
ATOM 769 C CA . ALA A 1 109 ? -3.195 12.438 0.063 1 97.44 109 ALA A CA 1
ATOM 770 C C . ALA A 1 109 ? -4.277 13.141 -0.748 1 97.44 109 ALA A C 1
ATOM 772 O O . ALA A 1 109 ? -4.02 13.617 -1.855 1 97.44 109 ALA A O 1
ATOM 773 N N . GLY A 1 110 ? -5.457 13.148 -0.183 1 96.88 110 GLY A N 1
ATOM 774 C CA . GLY A 1 110 ? -6.555 13.844 -0.837 1 96.88 110 GLY A CA 1
ATOM 775 C C . GLY A 1 110 ? -6.293 15.328 -1.02 1 96.88 110 GLY A C 1
ATOM 776 O O . GLY A 1 110 ? -6.527 15.875 -2.098 1 96.88 110 GLY A O 1
ATOM 777 N N . ALA A 1 111 ? -5.859 15.977 0.008 1 97.44 111 ALA A N 1
ATOM 778 C CA . ALA A 1 111 ? -5.547 17.406 -0.056 1 97.44 111 ALA A CA 1
ATOM 779 C C . ALA A 1 111 ? -4.445 17.672 -1.075 1 97.44 111 ALA A C 1
ATOM 781 O O . ALA A 1 111 ? -4.523 18.641 -1.836 1 97.44 111 ALA A O 1
ATOM 782 N N . TRP A 1 112 ? -3.477 16.828 -1.148 1 97.12 112 TRP A N 1
ATOM 783 C CA . TRP A 1 112 ? -2.363 16.969 -2.08 1 97.12 112 TRP A CA 1
ATOM 784 C C . TRP A 1 112 ? -2.834 16.812 -3.521 1 97.12 112 TRP A C 1
ATOM 786 O O . TRP A 1 112 ? -2.568 17.672 -4.367 1 97.12 112 TRP A O 1
ATOM 796 N N . LYS A 1 113 ? -3.498 15.797 -3.691 1 95.62 113 LYS A N 1
ATOM 797 C CA . LYS A 1 113 ? -3.982 15.5 -5.035 1 95.62 113 LYS A CA 1
ATOM 798 C C . LYS A 1 113 ? -4.914 16.609 -5.535 1 95.62 113 LYS A C 1
ATOM 800 O O . LYS A 1 113 ? -4.902 16.938 -6.723 1 95.62 113 LYS A O 1
ATOM 805 N N . SER A 1 114 ? -5.754 17.109 -4.672 1 95.69 114 SER A N 1
ATOM 806 C CA . SER A 1 114 ? -6.758 18.109 -5.055 1 95.69 114 SER A CA 1
ATOM 807 C C . SER A 1 114 ? -6.109 19.422 -5.477 1 95.69 114 SER A C 1
ATOM 809 O O . SER A 1 114 ? -6.719 20.219 -6.184 1 95.69 114 SER A O 1
ATOM 811 N N . LYS A 1 115 ? -4.945 19.656 -5.098 1 95.81 115 LYS A N 1
ATOM 812 C CA . LYS A 1 115 ? -4.238 20.891 -5.406 1 95.81 115 LYS A CA 1
ATOM 813 C C . LYS A 1 115 ? -3.551 20.812 -6.766 1 95.81 115 LYS A C 1
ATOM 815 O O . LYS A 1 115 ? -3.051 21.812 -7.273 1 95.81 115 LYS A O 1
ATOM 820 N N . ILE A 1 116 ? -3.475 19.641 -7.262 1 94.31 116 ILE A N 1
ATOM 821 C CA . ILE A 1 116 ? -2.846 19.422 -8.555 1 94.31 116 ILE A CA 1
ATOM 822 C C . ILE A 1 116 ? -3.916 19.188 -9.617 1 94.31 116 ILE A C 1
ATOM 824 O O . ILE A 1 116 ? -4.527 18.109 -9.664 1 94.31 116 ILE A O 1
ATOM 828 N N . ALA A 1 117 ? -4.113 20.047 -10.492 1 91.44 117 ALA A N 1
ATOM 829 C CA . ALA A 1 117 ? -5.207 20.078 -11.461 1 91.44 117 ALA A CA 1
ATOM 830 C C . ALA A 1 117 ? -5.219 18.797 -12.305 1 91.44 117 ALA A C 1
ATOM 832 O O . ALA A 1 117 ? -6.285 18.234 -12.578 1 91.44 117 ALA A O 1
ATOM 833 N N . THR A 1 118 ? -4.062 18.328 -12.695 1 90 118 THR A N 1
ATOM 834 C CA . THR A 1 118 ? -3.963 17.188 -13.602 1 90 118 THR A CA 1
ATOM 835 C C . THR A 1 118 ? -4.309 15.898 -12.875 1 90 118 THR A C 1
ATOM 837 O O . THR A 1 118 ? -4.527 14.859 -13.508 1 90 118 THR A O 1
ATOM 840 N N . LEU A 1 119 ? -4.391 15.977 -11.547 1 92.12 119 LEU A N 1
ATOM 841 C CA . LEU A 1 119 ? -4.621 14.758 -10.773 1 92.12 119 LEU A CA 1
ATOM 842 C C . LEU A 1 119 ? -6.016 14.758 -10.164 1 92.12 119 LEU A C 1
ATOM 844 O O . LEU A 1 119 ? -6.57 13.695 -9.875 1 92.12 119 LEU A O 1
ATOM 848 N N . ASN A 1 120 ? -6.527 15.859 -9.859 1 87.25 120 ASN A N 1
ATOM 849 C CA . ASN A 1 120 ? -7.703 16.031 -9.008 1 87.25 120 ASN A CA 1
ATOM 850 C C . ASN A 1 120 ? -8.805 15.039 -9.383 1 87.25 120 ASN A C 1
ATOM 852 O O . ASN A 1 120 ? -9.219 14.227 -8.555 1 87.25 120 ASN A O 1
ATOM 856 N N . ALA A 1 121 ? -9.203 15.023 -10.68 1 87.25 121 ALA A N 1
ATOM 857 C CA . ALA A 1 121 ? -10.273 14.102 -11.055 1 87.25 121 ALA A CA 1
ATOM 858 C C . ALA A 1 121 ? -9.711 12.891 -11.789 1 87.25 121 ALA A C 1
ATOM 860 O O . ALA A 1 121 ? -10.414 11.891 -11.977 1 87.25 121 ALA A O 1
ATOM 861 N N . ALA A 1 122 ? -8.508 12.859 -11.969 1 92 122 ALA A N 1
ATOM 862 C CA . ALA A 1 122 ? -7.961 11.852 -12.875 1 92 122 ALA A CA 1
ATOM 863 C C . ALA A 1 122 ? -7.113 10.836 -12.117 1 92 122 ALA A C 1
ATOM 865 O O . ALA A 1 122 ? -6.621 9.867 -12.695 1 92 122 ALA A O 1
ATOM 866 N N . CYS A 1 123 ? -6.973 11.109 -10.844 1 93.81 123 CYS A N 1
ATOM 867 C CA . CYS A 1 123 ? -6.223 10.188 -9.992 1 93.81 123 CYS A CA 1
ATOM 868 C C . CYS A 1 123 ? -7.082 9.688 -8.844 1 93.81 123 CYS A C 1
ATOM 870 O O . CYS A 1 123 ? -7.66 10.477 -8.102 1 93.81 123 CYS A O 1
ATOM 872 N N . LEU A 1 124 ? -7.176 8.414 -8.711 1 95.25 124 LEU A N 1
ATOM 873 C CA . LEU A 1 124 ? -7.957 7.789 -7.645 1 95.25 124 LEU A CA 1
ATOM 874 C C . LEU A 1 124 ? -7.047 7.266 -6.539 1 95.25 124 LEU A C 1
ATOM 876 O O . LEU A 1 124 ? -5.906 6.883 -6.797 1 95.25 124 LEU A O 1
ATOM 880 N N . LEU A 1 125 ? -7.594 7.281 -5.348 1 96.44 125 LEU A N 1
ATOM 881 C CA . LEU A 1 125 ? -6.855 6.82 -4.18 1 96.44 125 LEU A CA 1
ATOM 882 C C . LEU A 1 125 ? -7.379 5.469 -3.701 1 96.44 125 LEU A C 1
ATOM 884 O O . LEU A 1 125 ? -8.586 5.238 -3.686 1 96.44 125 LEU A O 1
ATOM 888 N N . SER A 1 126 ? -6.508 4.59 -3.33 1 95.81 126 SER A N 1
ATOM 889 C CA . SER A 1 126 ? -6.906 3.369 -2.643 1 95.81 126 SER A CA 1
ATOM 890 C C . SER A 1 126 ? -7.176 3.627 -1.164 1 95.81 126 SER A C 1
ATOM 892 O O . SER A 1 126 ? -6.91 4.723 -0.662 1 95.81 126 SER A O 1
ATOM 894 N N . VAL A 1 127 ? -7.734 2.59 -0.504 1 94.44 127 VAL A N 1
ATOM 895 C CA . VAL A 1 127 ? -7.781 2.674 0.952 1 94.44 127 VAL A CA 1
ATOM 896 C C . VAL A 1 127 ? -6.367 2.562 1.52 1 94.44 127 VAL A C 1
ATOM 898 O O . VAL A 1 127 ? -5.484 1.968 0.896 1 94.44 127 VAL A O 1
ATOM 901 N N . PRO A 1 128 ? -6.148 3.076 2.643 1 95.44 128 PRO A N 1
ATOM 902 C CA . PRO A 1 128 ? -4.805 2.98 3.215 1 95.44 128 PRO A CA 1
ATOM 903 C C . PRO A 1 128 ? -4.488 1.586 3.75 1 95.44 128 PRO A C 1
ATOM 905 O O . PRO A 1 128 ? -5.379 0.898 4.254 1 95.44 128 PRO A O 1
ATOM 908 N N . THR A 1 129 ? -3.303 1.152 3.576 1 95.75 129 THR A N 1
ATOM 909 C CA . THR A 1 129 ? -2.693 0.018 4.262 1 95.75 129 THR A CA 1
ATOM 910 C C . THR A 1 129 ? -1.642 0.491 5.262 1 95.75 129 THR A C 1
ATOM 912 O O . THR A 1 129 ? -0.761 1.281 4.914 1 95.75 129 THR A O 1
ATOM 915 N N . VAL A 1 130 ? -1.755 0.039 6.484 1 97.12 130 VAL A N 1
ATOM 916 C CA . VAL A 1 130 ? -0.822 0.515 7.5 1 97.12 130 VAL A CA 1
ATOM 917 C C . VAL A 1 130 ? 0.125 -0.613 7.902 1 97.12 130 VAL A C 1
ATOM 919 O O . VAL A 1 130 ? -0.316 -1.726 8.203 1 97.12 130 VAL A O 1
ATOM 922 N N . VAL A 1 131 ? 1.381 -0.307 7.895 1 96.25 131 VAL A N 1
ATOM 923 C CA . VAL A 1 131 ? 2.428 -1.229 8.32 1 96.25 131 VAL A CA 1
ATOM 924 C C . VAL A 1 131 ? 2.984 -0.789 9.672 1 96.25 131 VAL A C 1
ATOM 926 O O . VAL A 1 131 ? 3.285 0.39 9.875 1 96.25 131 VAL A O 1
ATOM 929 N N . THR A 1 132 ? 3.031 -1.691 10.594 1 96 132 THR A N 1
ATOM 930 C CA . THR A 1 132 ? 3.639 -1.419 11.891 1 96 132 THR A CA 1
ATOM 931 C C . THR A 1 132 ? 4.797 -2.373 12.156 1 96 132 THR A C 1
ATOM 933 O O . THR A 1 132 ? 4.754 -3.539 11.758 1 96 132 THR A O 1
ATOM 936 N N . GLY A 1 133 ? 5.809 -1.83 12.828 1 94.38 133 GLY A N 1
ATOM 937 C CA . GLY A 1 133 ? 6.895 -2.729 13.188 1 94.38 133 GLY A CA 1
ATOM 938 C C . GLY A 1 133 ? 8.117 -2.006 13.727 1 94.38 133 GLY A C 1
ATOM 939 O O . GLY A 1 133 ? 8.094 -0.785 13.891 1 94.38 133 GLY A O 1
ATOM 940 N N . THR A 1 134 ? 9.156 -2.83 14.023 1 92 134 THR A N 1
ATOM 941 C CA . THR A 1 134 ? 10.375 -2.271 14.586 1 92 134 THR A CA 1
ATOM 942 C C . THR A 1 134 ? 11.523 -2.359 13.578 1 92 134 THR A C 1
ATOM 944 O O . THR A 1 134 ? 12.477 -1.58 13.648 1 92 134 THR A O 1
ATOM 947 N N . GLN A 1 135 ? 11.461 -3.34 12.734 1 91.06 135 GLN A N 1
ATOM 948 C CA . GLN A 1 135 ? 12.539 -3.566 11.781 1 91.06 135 GLN A CA 1
ATOM 949 C C . GLN A 1 135 ? 11.992 -3.873 10.391 1 91.06 135 GLN A C 1
ATOM 951 O O . GLN A 1 135 ? 11.859 -5.039 10.016 1 91.06 135 GLN A O 1
ATOM 956 N N . TYR A 1 136 ? 11.75 -2.826 9.656 1 93.19 136 TYR A N 1
ATOM 957 C CA . TYR A 1 136 ? 11.289 -2.998 8.281 1 93.19 136 TYR A CA 1
ATOM 958 C C . TYR A 1 136 ? 11.656 -1.788 7.43 1 93.19 136 TYR A C 1
ATOM 960 O O . TYR A 1 136 ? 12.047 -0.746 7.961 1 93.19 136 TYR A O 1
ATOM 968 N N . GLU A 1 137 ? 11.586 -2.023 6.18 1 92.44 137 GLU A N 1
ATOM 969 C CA . GLU A 1 137 ? 11.828 -0.983 5.184 1 92.44 137 GLU A CA 1
ATOM 970 C C . GLU A 1 137 ? 10.75 -0.991 4.102 1 92.44 137 GLU A C 1
ATOM 972 O O . GLU A 1 137 ? 10.273 -2.055 3.701 1 92.44 137 GLU A O 1
ATOM 977 N N . VAL A 1 138 ? 10.352 0.14 3.652 1 92.81 138 VAL A N 1
ATOM 978 C CA . VAL A 1 138 ? 9.414 0.302 2.545 1 92.81 138 VAL A CA 1
ATOM 979 C C . VAL A 1 138 ? 10.172 0.688 1.278 1 92.81 138 VAL A C 1
ATOM 981 O O . VAL A 1 138 ? 10.875 1.701 1.25 1 92.81 138 VAL A O 1
ATOM 984 N N . HIS A 1 139 ? 9.992 -0.165 0.281 1 88.44 139 HIS A N 1
ATOM 985 C CA . HIS A 1 139 ? 10.703 0.061 -0.971 1 88.44 139 HIS A CA 1
ATOM 986 C C . HIS A 1 139 ? 9.758 0.533 -2.068 1 88.44 139 HIS A C 1
ATOM 988 O O . HIS A 1 139 ? 8.625 0.052 -2.166 1 88.44 139 HIS A O 1
ATOM 994 N N . LYS A 1 140 ? 10.367 1.438 -2.752 1 71.94 140 LYS A N 1
ATOM 995 C CA . LYS A 1 140 ? 9.695 2.023 -3.908 1 71.94 140 LYS A CA 1
ATOM 996 C C . LYS A 1 140 ? 10.109 1.319 -5.199 1 71.94 140 LYS A C 1
ATOM 998 O O . LYS A 1 140 ? 11.297 1.059 -5.414 1 71.94 140 LYS A O 1
ATOM 1003 N N . ARG A 1 141 ? 9.219 0.569 -5.82 1 67.19 141 ARG A N 1
ATOM 1004 C CA . ARG A 1 141 ? 9.633 0.048 -7.117 1 67.19 141 ARG A CA 1
ATOM 1005 C C . ARG A 1 141 ? 10.438 1.089 -7.895 1 67.19 141 ARG A C 1
ATOM 1007 O O . ARG A 1 141 ? 10.32 2.289 -7.633 1 67.19 141 ARG A O 1
ATOM 1014 N N . THR A 1 142 ? 11.312 0.59 -8.703 1 66.81 142 THR A N 1
ATOM 1015 C CA . THR A 1 142 ? 11.992 1.524 -9.594 1 66.81 142 THR A CA 1
ATOM 1016 C C . THR A 1 142 ? 11.016 2.555 -10.148 1 66.81 142 THR A C 1
ATOM 1018 O O . THR A 1 142 ? 10.086 2.203 -10.883 1 66.81 142 THR A O 1
ATOM 1021 N N . SER A 1 143 ? 10.992 3.68 -9.43 1 70.38 143 SER A N 1
ATOM 1022 C CA . SER A 1 143 ? 10.047 4.754 -9.711 1 70.38 143 SER A CA 1
ATOM 1023 C C . SER A 1 143 ? 10.664 5.82 -10.609 1 70.38 143 SER A C 1
ATOM 1025 O O . SER A 1 143 ? 11.867 6.078 -10.539 1 70.38 143 SER A O 1
ATOM 1027 N N . SER A 1 144 ? 9.852 6.281 -11.469 1 77.06 144 SER A N 1
ATOM 1028 C CA . SER A 1 144 ? 10.266 7.379 -12.336 1 77.06 144 SER A CA 1
ATOM 1029 C C . SER A 1 144 ? 10.359 8.688 -11.562 1 77.06 144 SER A C 1
ATOM 1031 O O . SER A 1 144 ? 11.102 9.594 -11.953 1 77.06 144 SER A O 1
ATOM 1033 N N . PHE A 1 145 ? 9.688 8.836 -10.477 1 82.5 145 PHE A N 1
ATOM 1034 C CA . PHE A 1 145 ? 9.781 10.031 -9.641 1 82.5 145 PHE A CA 1
ATOM 1035 C C . PHE A 1 145 ? 9.625 9.672 -8.164 1 82.5 145 PHE A C 1
ATOM 1037 O O . PHE A 1 145 ? 9.031 8.648 -7.828 1 82.5 145 PHE A O 1
ATOM 1044 N N . ARG A 1 146 ? 10.25 10.578 -7.367 1 89.75 146 ARG A N 1
ATOM 1045 C CA . ARG A 1 146 ? 10.156 10.438 -5.918 1 89.75 146 ARG A CA 1
ATOM 1046 C C . ARG A 1 146 ?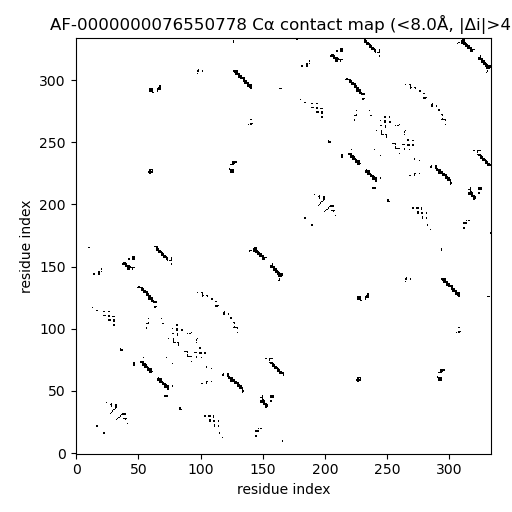 10.219 11.797 -5.227 1 89.75 146 ARG A C 1
ATOM 1048 O O . ARG A 1 146 ? 10.992 12.664 -5.629 1 89.75 146 ARG A O 1
ATOM 1055 N N . LEU A 1 147 ? 9.328 12 -4.363 1 92.44 147 LEU A N 1
ATOM 1056 C CA . LEU A 1 147 ? 9.297 13.164 -3.484 1 92.44 147 LEU A CA 1
ATOM 1057 C C . LEU A 1 147 ? 9.203 12.742 -2.023 1 92.44 147 LEU A C 1
ATOM 1059 O O . LEU A 1 147 ? 8.391 11.875 -1.676 1 92.44 147 LEU A O 1
ATOM 1063 N N . SER A 1 148 ? 10.094 13.219 -1.153 1 93.31 148 SER A N 1
ATOM 1064 C CA . SER A 1 148 ? 10.055 12.922 0.275 1 93.31 148 SER A CA 1
ATOM 1065 C C . SER A 1 148 ? 10.32 14.18 1.106 1 93.31 148 SER A C 1
ATOM 1067 O O . SER A 1 148 ? 11.242 14.938 0.814 1 93.31 148 SER A O 1
ATOM 1069 N N . ARG A 1 149 ? 9.453 14.359 2.037 1 93.81 149 ARG A N 1
ATOM 1070 C CA . ARG A 1 149 ? 9.57 15.516 2.924 1 93.81 149 ARG A CA 1
ATOM 1071 C C . ARG A 1 149 ? 9.25 15.133 4.363 1 93.81 149 ARG A C 1
ATOM 1073 O O . ARG A 1 149 ? 8.312 14.367 4.617 1 93.81 149 ARG A O 1
ATOM 1080 N N . SER A 1 150 ? 10.055 15.703 5.277 1 95.62 150 SER A N 1
ATOM 1081 C CA . SER A 1 150 ? 9.82 15.453 6.695 1 95.62 150 SER A CA 1
ATOM 1082 C C . SER A 1 150 ? 9.227 16.672 7.383 1 95.62 150 SER A C 1
ATOM 1084 O O . SER A 1 150 ? 9.523 17.812 7.008 1 95.62 150 SER A O 1
ATOM 1086 N N . TYR A 1 151 ? 8.453 16.344 8.336 1 95.56 151 TYR A N 1
ATOM 1087 C CA . TYR A 1 151 ? 7.773 17.391 9.086 1 95.56 151 TYR A CA 1
ATOM 1088 C C . TYR A 1 151 ? 7.875 17.141 10.586 1 95.56 151 TYR A C 1
ATOM 1090 O O . TYR A 1 151 ? 8.039 16 11.023 1 95.56 151 TYR A O 1
ATOM 1098 N N . ARG A 1 152 ? 7.734 18.234 11.234 1 92.81 152 ARG A N 1
ATOM 1099 C CA . ARG A 1 152 ? 7.738 18.172 12.695 1 92.81 152 ARG A CA 1
ATOM 1100 C C . ARG A 1 152 ? 6.336 18.375 13.258 1 92.81 152 ARG A C 1
ATOM 1102 O O . ARG A 1 152 ? 5.617 19.281 12.82 1 92.81 152 ARG A O 1
ATOM 1109 N N . PHE A 1 153 ? 6 17.516 14.039 1 87.06 153 PHE A N 1
ATOM 1110 C CA . PHE A 1 153 ? 4.773 17.562 14.82 1 87.06 153 PHE A CA 1
ATOM 1111 C C . PHE A 1 153 ? 5.074 17.375 16.312 1 87.06 153 PHE A C 1
ATOM 1113 O O . PHE A 1 153 ? 5.367 16.266 16.766 1 87.06 153 PHE A O 1
ATOM 1120 N N . ASN A 1 154 ? 4.887 18.5 17.031 1 84.31 154 ASN A N 1
ATOM 1121 C CA . ASN A 1 154 ? 5.344 18.531 18.406 1 84.31 154 ASN A CA 1
ATOM 1122 C C . ASN A 1 154 ? 6.793 18.047 18.531 1 84.31 154 ASN A C 1
ATOM 1124 O O . ASN A 1 154 ? 7.691 18.641 17.922 1 84.31 154 ASN A O 1
ATOM 1128 N N . ASP A 1 155 ? 7.027 16.953 19.266 1 85.06 155 ASP A N 1
ATOM 1129 C CA . ASP A 1 155 ? 8.398 16.484 19.484 1 85.06 155 ASP A CA 1
ATOM 1130 C C . ASP A 1 155 ? 8.727 15.305 18.578 1 85.06 155 ASP A C 1
ATOM 1132 O O . ASP A 1 155 ? 9.742 14.641 18.766 1 85.06 155 ASP A O 1
ATOM 1136 N N . SER A 1 156 ? 7.891 15.172 17.656 1 87.88 156 SER A N 1
ATOM 1137 C CA . SER A 1 156 ? 8.094 14.016 16.797 1 87.88 156 SER A CA 1
ATOM 1138 C C . SER A 1 156 ? 8.242 14.438 15.336 1 87.88 156 SER A C 1
ATOM 1140 O O . SER A 1 156 ? 7.879 15.555 14.969 1 87.88 156 SER A O 1
ATOM 1142 N N . LEU A 1 157 ? 8.883 13.57 14.633 1 92.38 157 LEU A N 1
ATOM 1143 C CA . LEU A 1 157 ? 9.023 13.773 13.188 1 92.38 157 LEU A CA 1
ATOM 1144 C C . LEU A 1 157 ? 8.242 12.711 12.422 1 92.38 157 LEU A C 1
ATOM 1146 O O . LEU A 1 157 ? 8.062 11.594 12.906 1 92.38 157 LEU A O 1
ATOM 1150 N N . PHE A 1 158 ? 7.793 13.109 11.305 1 94.31 158 PHE A N 1
ATOM 1151 C CA . PHE A 1 158 ? 7.215 12.148 10.375 1 94.31 158 PHE A CA 1
ATOM 1152 C C . PHE A 1 158 ? 7.57 12.508 8.938 1 94.31 158 PHE A C 1
ATOM 1154 O O . PHE A 1 158 ? 7.949 13.641 8.648 1 94.31 158 PHE A O 1
ATOM 1161 N N . THR A 1 159 ? 7.484 11.516 8.07 1 95.5 159 THR A N 1
ATOM 1162 C CA . THR A 1 159 ? 7.91 11.703 6.688 1 95.5 159 THR A CA 1
ATOM 1163 C C . THR A 1 159 ? 6.789 11.336 5.719 1 95.5 159 THR A C 1
ATOM 1165 O O . THR A 1 159 ? 6.133 10.305 5.887 1 95.5 159 THR A O 1
ATOM 1168 N N . VAL A 1 160 ? 6.562 12.227 4.805 1 96.5 160 VAL A N 1
ATOM 1169 C CA . VAL A 1 160 ? 5.656 11.961 3.693 1 96.5 160 VAL A CA 1
ATOM 1170 C C . VAL A 1 160 ? 6.461 11.703 2.422 1 96.5 160 VAL A C 1
ATOM 1172 O O . VAL A 1 160 ? 7.387 12.453 2.102 1 96.5 160 VAL A O 1
ATOM 1175 N N . SER A 1 161 ? 6.129 10.602 1.726 1 95.06 161 SER A N 1
ATOM 1176 C CA . SER A 1 161 ? 6.793 10.281 0.466 1 95.06 161 SER A CA 1
ATOM 1177 C C . SER A 1 161 ? 5.777 9.992 -0.634 1 95.06 161 SER A C 1
ATOM 1179 O O . SER A 1 161 ? 4.738 9.375 -0.38 1 95.06 161 SER A O 1
ATOM 1181 N N . ILE A 1 162 ? 6.082 10.453 -1.828 1 95.31 162 ILE A N 1
ATOM 1182 C CA . ILE A 1 162 ? 5.309 10.18 -3.035 1 95.31 162 ILE A CA 1
ATOM 1183 C C . ILE A 1 162 ? 6.23 9.656 -4.133 1 95.31 162 ILE A C 1
ATOM 1185 O O . ILE A 1 162 ? 7.297 10.227 -4.379 1 95.31 162 ILE A O 1
ATOM 1189 N N . TYR A 1 163 ? 5.809 8.555 -4.691 1 93.69 163 TYR A N 1
ATOM 1190 C CA . TYR A 1 163 ? 6.609 7.988 -5.773 1 93.69 163 TYR A CA 1
ATOM 1191 C C . TYR A 1 163 ? 5.73 7.242 -6.77 1 93.69 163 TYR A C 1
ATOM 1193 O O . TYR A 1 163 ? 4.594 6.883 -6.461 1 93.69 163 TYR A O 1
ATOM 1201 N N . GLY A 1 164 ? 6.27 7.145 -7.988 1 91.12 164 GLY A N 1
ATOM 1202 C CA . GLY A 1 164 ? 5.473 6.473 -9 1 91.12 164 GLY A CA 1
ATOM 1203 C C . GLY A 1 164 ? 6.152 6.418 -10.359 1 91.12 164 GLY A C 1
ATOM 1204 O O . GLY A 1 164 ? 7.363 6.621 -10.461 1 91.12 164 GLY A O 1
ATOM 1205 N N . GLU A 1 165 ? 5.34 5.836 -11.25 1 84.38 165 GLU A N 1
ATOM 1206 C CA . GLU A 1 165 ? 5.812 5.695 -12.625 1 84.38 165 GLU A CA 1
ATOM 1207 C C . GLU A 1 165 ? 5.176 6.734 -13.539 1 84.38 165 GLU A C 1
ATOM 1209 O O . GLU A 1 165 ? 4.062 7.195 -13.281 1 84.38 165 GLU A O 1
ATOM 1214 N N . ASN A 1 166 ? 5.965 7.242 -14.477 1 71.88 166 ASN A N 1
ATOM 1215 C CA . ASN A 1 166 ? 5.484 8.188 -15.477 1 71.88 166 ASN A CA 1
ATOM 1216 C C . ASN A 1 166 ? 4.379 7.582 -16.344 1 71.88 166 ASN A C 1
ATOM 1218 O O . ASN A 1 166 ? 4.445 6.406 -16.703 1 71.88 166 ASN A O 1
ATOM 1222 N N . PRO A 1 167 ? 3.244 8.32 -16.5 1 60.06 167 PRO A N 1
ATOM 1223 C CA . PRO A 1 167 ? 2.279 7.785 -17.469 1 60.06 167 PRO A CA 1
ATOM 1224 C C . PRO A 1 167 ? 2.895 7.531 -18.844 1 60.06 167 PRO A C 1
ATOM 1226 O O . PRO A 1 167 ? 3.879 8.18 -19.203 1 60.06 167 PRO A O 1
ATOM 1229 N N . MET B 1 1 ? -37.094 -0.885 6.109 1 39.81 1 MET B N 1
ATOM 1230 C CA . MET B 1 1 ? -36.719 -2.297 6.098 1 39.81 1 MET B CA 1
ATOM 1231 C C . MET B 1 1 ? -36.094 -2.688 4.754 1 39.81 1 MET B C 1
ATOM 1233 O O . MET B 1 1 ? -35.156 -3.488 4.695 1 39.81 1 MET B O 1
ATOM 1237 N N . SER B 1 2 ? -36.719 -2.199 3.648 1 47.41 2 SER B N 1
ATOM 1238 C CA . SER B 1 2 ? -36.656 -2.549 2.234 1 47.41 2 SER B CA 1
ATOM 1239 C C . SER B 1 2 ? -35.344 -2.029 1.614 1 47.41 2 SER B C 1
ATOM 1241 O O . SER B 1 2 ? -34.656 -2.76 0.901 1 47.41 2 SER B O 1
ATOM 1243 N N . LEU B 1 3 ? -34.906 -0.838 1.773 1 49.09 3 LEU B N 1
ATOM 1244 C CA . LEU B 1 3 ? -33.75 -0.212 1.155 1 49.09 3 LEU B CA 1
ATOM 1245 C C . LEU B 1 3 ? -32.438 -0.772 1.739 1 49.09 3 LEU B C 1
ATOM 1247 O O . LEU B 1 3 ? -31.469 -1 1.011 1 49.09 3 LEU B O 1
ATOM 1251 N N . GLU B 1 4 ? -32.438 -0.978 2.93 1 56.53 4 GLU B N 1
ATOM 1252 C CA . GLU B 1 4 ? -31.297 -1.568 3.621 1 56.53 4 GLU B CA 1
ATOM 1253 C C . GLU B 1 4 ? -31.047 -2.994 3.143 1 56.53 4 GLU B C 1
ATOM 1255 O O . GLU B 1 4 ? -29.891 -3.418 3.033 1 56.53 4 GLU B O 1
ATOM 1260 N N . LEU B 1 5 ? -32.188 -3.674 2.947 1 50.97 5 LEU B N 1
ATOM 1261 C CA . LEU B 1 5 ? -32.062 -5.039 2.451 1 50.97 5 LEU B CA 1
ATOM 1262 C C . LEU B 1 5 ? -31.516 -5.055 1.025 1 50.97 5 LEU B C 1
ATOM 1264 O O . LEU B 1 5 ? -30.734 -5.938 0.665 1 50.97 5 LEU B O 1
ATOM 1268 N N . ILE B 1 6 ? -31.922 -4.07 0.351 1 48.75 6 ILE B N 1
ATOM 1269 C CA . ILE B 1 6 ? -31.453 -3.959 -1.028 1 48.75 6 ILE B CA 1
ATOM 1270 C C . ILE B 1 6 ? -29.969 -3.598 -1.049 1 48.75 6 ILE B C 1
ATOM 1272 O O . ILE B 1 6 ? -29.203 -4.168 -1.821 1 48.75 6 ILE B O 1
ATOM 1276 N N . ASP B 1 7 ? -29.594 -2.752 -0.156 1 59.91 7 ASP B N 1
ATOM 1277 C CA . ASP B 1 7 ? -28.203 -2.334 -0.055 1 59.91 7 ASP B CA 1
ATOM 1278 C C . ASP B 1 7 ? -27.312 -3.508 0.331 1 59.91 7 ASP B C 1
ATOM 1280 O O . ASP B 1 7 ? -26.234 -3.688 -0.244 1 59.91 7 ASP B O 1
ATOM 1284 N N . GLU B 1 8 ? -27.828 -4.371 1.08 1 63.56 8 GLU B N 1
ATOM 1285 C CA . GLU B 1 8 ? -27.078 -5.539 1.526 1 63.56 8 GLU B CA 1
ATOM 1286 C C . GLU B 1 8 ? -26.953 -6.578 0.414 1 63.56 8 GLU B C 1
ATOM 1288 O O . GLU B 1 8 ? -25.906 -7.219 0.264 1 63.56 8 GLU B O 1
ATOM 1293 N N . THR B 1 9 ? -28.109 -6.73 -0.269 1 60.44 9 THR B N 1
ATOM 1294 C CA . THR B 1 9 ? -28.109 -7.695 -1.363 1 60.44 9 THR B CA 1
ATOM 1295 C C . THR B 1 9 ? -27.188 -7.246 -2.488 1 60.44 9 THR B C 1
ATOM 1297 O O . THR B 1 9 ? -26.453 -8.055 -3.049 1 60.44 9 THR B O 1
ATOM 1300 N N . ILE B 1 10 ? -27.281 -5.98 -2.762 1 63.5 10 ILE B N 1
ATOM 1301 C CA . ILE B 1 10 ? -26.438 -5.434 -3.814 1 63.5 10 ILE B CA 1
ATOM 1302 C C . ILE B 1 10 ? -24.969 -5.512 -3.389 1 63.5 10 ILE B C 1
ATOM 1304 O O . ILE B 1 10 ? -24.109 -5.914 -4.176 1 63.5 10 ILE B O 1
ATOM 1308 N N . GLN B 1 11 ? -24.734 -5.211 -2.186 1 70.12 11 GLN B N 1
ATOM 1309 C CA . GLN B 1 11 ? -23.359 -5.309 -1.674 1 70.12 11 GLN B CA 1
ATOM 1310 C C . GLN B 1 11 ? -22.859 -6.746 -1.719 1 70.12 11 GLN B C 1
ATOM 1312 O O . GLN B 1 11 ? -21.703 -6.996 -2.076 1 70.12 11 GLN B O 1
ATOM 1317 N N . SER B 1 12 ? -23.828 -7.543 -1.433 1 73 12 SER B N 1
ATOM 1318 C CA . SER B 1 12 ? -23.453 -8.953 -1.455 1 73 12 SER B CA 1
ATOM 1319 C C . SER B 1 12 ? -23.156 -9.422 -2.875 1 73 12 SER B C 1
ATOM 1321 O O . SER B 1 12 ? -22.188 -10.148 -3.105 1 73 12 SER B O 1
ATOM 1323 N N . ALA B 1 13 ? -24.047 -8.984 -3.818 1 77.5 13 ALA B N 1
ATOM 1324 C CA . ALA B 1 13 ? -23.875 -9.406 -5.207 1 77.5 13 ALA B CA 1
ATOM 1325 C C . ALA B 1 13 ? -22.578 -8.852 -5.789 1 77.5 13 ALA B C 1
ATOM 1327 O O . ALA B 1 13 ? -21.938 -9.5 -6.621 1 77.5 13 ALA B O 1
ATOM 1328 N N . PHE B 1 14 ? -22.203 -7.711 -5.398 1 83.44 14 PHE B N 1
ATOM 1329 C CA . PHE B 1 14 ? -20.984 -7.078 -5.875 1 83.44 14 PHE B CA 1
ATOM 1330 C C . PHE B 1 14 ? -19.75 -7.77 -5.289 1 83.44 14 PHE B C 1
ATOM 1332 O O . PHE B 1 14 ? -18.75 -7.969 -5.984 1 83.44 14 PHE B O 1
ATOM 1339 N N . LEU B 1 15 ? -19.891 -8.219 -4.109 1 86.31 15 LEU B N 1
ATOM 1340 C CA . LEU B 1 15 ? -18.719 -8.695 -3.369 1 86.31 15 LEU B CA 1
ATOM 1341 C C . LEU B 1 15 ? -18.5 -10.18 -3.607 1 86.31 15 LEU B C 1
ATOM 1343 O O . LEU B 1 15 ? -17.375 -10.68 -3.457 1 86.31 15 LEU B O 1
ATOM 1347 N N . SER B 1 16 ? -19.516 -10.852 -4.016 1 87.5 16 SER B N 1
ATOM 1348 C CA . SER B 1 16 ? -19.438 -12.305 -4.125 1 87.5 16 SER B CA 1
ATOM 1349 C C . SER B 1 16 ? -18.328 -12.727 -5.074 1 87.5 16 SER B C 1
ATOM 1351 O O . SER B 1 16 ? -17.484 -13.555 -4.719 1 87.5 16 SER B O 1
ATOM 1353 N N . PRO B 1 17 ? -18.266 -12.133 -6.266 1 88.38 17 PRO B N 1
ATOM 1354 C CA . PRO B 1 17 ? -17.172 -12.531 -7.156 1 88.38 17 PRO B CA 1
ATOM 1355 C C . PRO B 1 17 ? -15.797 -12.141 -6.609 1 88.38 17 PRO B C 1
ATOM 1357 O O . PRO B 1 17 ? -14.805 -12.805 -6.902 1 88.38 17 PRO B O 1
ATOM 1360 N N . ILE B 1 18 ? -15.727 -11.133 -5.836 1 88.62 18 ILE B N 1
ATOM 1361 C CA . ILE B 1 18 ? -14.484 -10.57 -5.301 1 88.62 18 ILE B CA 1
ATOM 1362 C C . ILE B 1 18 ? -13.945 -11.484 -4.203 1 88.62 18 ILE B C 1
ATOM 1364 O O . ILE B 1 18 ? -12.727 -11.656 -4.074 1 88.62 18 ILE B O 1
ATOM 1368 N N . THR B 1 19 ? -14.867 -12.094 -3.518 1 90.69 19 THR B N 1
ATOM 1369 C CA . THR B 1 19 ? -14.453 -12.891 -2.371 1 90.69 19 THR B CA 1
ATOM 1370 C C . THR B 1 19 ? -14.43 -14.375 -2.729 1 90.69 19 THR B C 1
ATOM 1372 O O . THR B 1 19 ? -14.289 -15.227 -1.849 1 90.69 19 THR B O 1
ATOM 1375 N N . ASP B 1 20 ? -14.633 -14.664 -3.971 1 92.69 20 ASP B N 1
ATOM 1376 C CA . ASP B 1 20 ? -14.586 -16.047 -4.426 1 92.69 20 ASP B CA 1
ATOM 1377 C C . ASP B 1 20 ? -13.148 -16.562 -4.48 1 92.69 20 ASP B C 1
ATOM 1379 O O . ASP B 1 20 ? -12.383 -16.188 -5.363 1 92.69 20 ASP B O 1
ATOM 1383 N N . THR B 1 21 ? -12.836 -17.516 -3.629 1 93.38 21 THR B N 1
ATOM 1384 C CA . THR B 1 21 ? -11.484 -18.047 -3.521 1 93.38 21 THR B CA 1
ATOM 1385 C C . THR B 1 21 ? -11.07 -18.734 -4.812 1 93.38 21 THR B C 1
ATOM 1387 O O . THR B 1 21 ? -9.883 -18.766 -5.16 1 93.38 21 THR B O 1
ATOM 1390 N N . ALA B 1 22 ? -12.031 -19.234 -5.516 1 94.94 22 ALA B N 1
ATOM 1391 C CA . ALA B 1 22 ? -11.727 -19.938 -6.754 1 94.94 22 ALA B CA 1
ATOM 1392 C C . ALA B 1 22 ? -11.117 -19 -7.789 1 94.94 22 ALA B C 1
ATOM 1394 O O . ALA B 1 22 ? -10.234 -19.391 -8.547 1 94.94 22 ALA B O 1
ATOM 1395 N N . THR B 1 23 ? -11.68 -17.812 -7.852 1 95.69 23 THR B N 1
ATOM 1396 C CA . THR B 1 23 ? -11.156 -16.812 -8.789 1 95.69 23 THR B CA 1
ATOM 1397 C C . THR B 1 23 ? -9.703 -16.469 -8.445 1 95.69 23 THR B C 1
ATOM 1399 O O . THR B 1 23 ? -8.859 -16.359 -9.344 1 95.69 23 THR B O 1
ATOM 1402 N N . LEU B 1 24 ? -9.406 -16.344 -7.191 1 96.31 24 LEU B N 1
ATOM 1403 C CA . LEU B 1 24 ? -8.039 -16.062 -6.746 1 96.31 24 LEU B CA 1
ATOM 1404 C C . LEU B 1 24 ? -7.117 -17.234 -7.051 1 96.31 24 LEU B C 1
ATOM 1406 O O . LEU B 1 24 ? -6.016 -17.047 -7.562 1 96.31 24 LEU B O 1
ATOM 1410 N N . ASP B 1 25 ? -7.605 -18.422 -6.77 1 96.62 25 ASP B N 1
ATOM 1411 C CA . ASP B 1 25 ? -6.824 -19.625 -7.047 1 96.62 25 ASP B CA 1
ATOM 1412 C C . ASP B 1 25 ? -6.453 -19.719 -8.523 1 96.62 25 ASP B C 1
ATOM 1414 O O . ASP B 1 25 ? -5.312 -20.031 -8.867 1 96.62 25 ASP B O 1
ATOM 1418 N N . GLN B 1 26 ? -7.363 -19.422 -9.352 1 96.12 26 GLN B N 1
ATOM 1419 C CA . GLN B 1 26 ? -7.145 -19.484 -10.789 1 96.12 26 GLN B CA 1
ATOM 1420 C C . GLN B 1 26 ? -6.113 -18.453 -11.234 1 96.12 26 GLN B C 1
ATOM 1422 O O . GLN B 1 26 ? -5.281 -18.734 -12.102 1 96.12 26 GLN B O 1
ATOM 1427 N N . SER B 1 27 ? -6.227 -17.281 -10.688 1 96.81 27 SER B N 1
ATOM 1428 C CA . SER B 1 27 ? -5.281 -16.219 -11.055 1 96.81 27 SER B CA 1
ATOM 1429 C C . SER B 1 27 ? -3.859 -16.594 -10.641 1 96.81 27 SER B C 1
ATOM 1431 O O . SER B 1 27 ? -2.906 -16.344 -11.383 1 96.81 27 SER B O 1
ATOM 1433 N N . VAL B 1 28 ? -3.695 -17.141 -9.484 1 96.94 28 VAL B N 1
ATOM 1434 C CA . VAL B 1 28 ? -2.381 -17.547 -8.984 1 96.94 28 VAL B CA 1
ATOM 1435 C C . VAL B 1 28 ? -1.816 -18.672 -9.859 1 96.94 28 VAL B C 1
ATOM 1437 O O . VAL B 1 28 ? -0.645 -18.625 -10.242 1 96.94 28 VAL B O 1
ATOM 1440 N N . GLU B 1 29 ? -2.635 -19.609 -10.188 1 95.69 29 GLU B N 1
ATOM 1441 C CA . GLU B 1 29 ? -2.211 -20.703 -11.055 1 95.69 29 GLU B CA 1
ATOM 1442 C C . GLU B 1 29 ? -1.803 -20.188 -12.43 1 95.69 29 GLU B C 1
ATOM 1444 O O . GLU B 1 29 ? -0.802 -20.625 -12.992 1 95.69 29 GLU B O 1
ATOM 1449 N N . GLU B 1 30 ? -2.562 -19.312 -12.945 1 96.06 30 GLU B N 1
ATOM 1450 C CA . GLU B 1 30 ? -2.293 -18.75 -14.266 1 96.06 30 GLU B CA 1
ATOM 1451 C C . GLU B 1 30 ? -0.951 -18.031 -14.297 1 96.06 30 GLU B C 1
ATOM 1453 O O . GLU B 1 30 ? -0.139 -18.25 -15.195 1 96.06 30 GLU B O 1
ATOM 1458 N N . VAL B 1 31 ? -0.711 -17.203 -13.312 1 96.5 31 VAL B N 1
ATOM 1459 C CA . VAL B 1 31 ? 0.483 -16.375 -13.336 1 96.5 31 VAL B CA 1
ATOM 1460 C C . VAL B 1 31 ? 1.7 -17.203 -12.922 1 96.5 31 VAL B C 1
ATOM 1462 O O . VAL B 1 31 ? 2.699 -17.234 -13.648 1 96.5 31 VAL B O 1
ATOM 1465 N N . LEU B 1 32 ? 1.645 -17.891 -11.852 1 94.38 32 LEU B N 1
ATOM 1466 C CA . LEU B 1 32 ? 2.811 -18.594 -11.336 1 94.38 32 LEU B CA 1
ATOM 1467 C C . LEU B 1 32 ? 2.943 -19.969 -11.992 1 94.38 32 LEU B C 1
ATOM 1469 O O . LEU B 1 32 ? 4.051 -20.391 -12.328 1 94.38 32 LEU B O 1
ATOM 1473 N N . GLY B 1 33 ? 1.851 -20.609 -12.141 1 91.56 33 GLY B N 1
ATOM 1474 C CA . GLY B 1 33 ? 1.882 -21.938 -12.734 1 91.56 33 GLY B CA 1
ATOM 1475 C C . GLY B 1 33 ? 2.166 -21.922 -14.227 1 91.56 33 GLY B C 1
ATOM 1476 O O . GLY B 1 33 ? 3.201 -22.422 -14.672 1 91.56 33 GLY B O 1
ATOM 1477 N N . LEU B 1 34 ? 1.339 -21.297 -14.961 1 89.38 34 LEU B N 1
ATOM 1478 C CA . LEU B 1 34 ? 1.379 -21.359 -16.422 1 89.38 34 LEU B CA 1
ATOM 1479 C C . LEU B 1 34 ? 2.402 -20.375 -16.969 1 89.38 34 LEU B C 1
ATOM 1481 O O . LEU B 1 34 ? 3.273 -20.75 -17.766 1 89.38 34 LEU B O 1
ATOM 1485 N N . MET B 1 35 ? 2.379 -19.188 -16.516 1 88.81 35 MET B N 1
ATOM 1486 C CA . MET B 1 35 ? 3.223 -18.156 -17.125 1 88.81 35 MET B CA 1
ATOM 1487 C C . MET B 1 35 ? 4.664 -18.281 -16.641 1 88.81 35 MET B C 1
ATOM 1489 O O . MET B 1 35 ? 5.598 -18.188 -17.422 1 88.81 35 MET B O 1
ATOM 1493 N N . LEU B 1 36 ? 4.887 -18.547 -15.344 1 87.56 36 LEU B N 1
ATOM 1494 C CA . LEU B 1 36 ? 6.246 -18.594 -14.82 1 87.56 36 LEU B CA 1
ATOM 1495 C C . LEU B 1 36 ? 6.746 -20.031 -14.727 1 87.56 36 LEU B C 1
ATOM 1497 O O . LEU B 1 36 ? 7.93 -20.266 -14.469 1 87.56 36 LEU B O 1
ATOM 1501 N N . GLY B 1 37 ? 5.828 -21 -14.875 1 87.12 37 GLY B N 1
ATOM 1502 C CA . GLY B 1 37 ? 6.211 -22.406 -14.898 1 87.12 37 GLY B CA 1
ATOM 1503 C C . GLY B 1 37 ? 6.516 -22.953 -13.523 1 87.12 37 GLY B C 1
ATOM 1504 O O . GLY B 1 37 ? 7.363 -23.844 -13.375 1 87.12 37 GLY B O 1
ATOM 1505 N N . VAL B 1 38 ? 5.996 -22.422 -12.578 1 85.19 38 VAL B N 1
ATOM 1506 C CA . VAL B 1 38 ? 6.246 -22.859 -11.211 1 85.19 38 VAL B CA 1
ATOM 1507 C C . VAL B 1 38 ? 4.984 -23.484 -10.633 1 85.19 38 VAL B C 1
ATOM 1509 O O . VAL B 1 38 ? 3.934 -22.844 -10.562 1 85.19 38 VAL B O 1
ATOM 1512 N N . PRO B 1 39 ? 5.141 -24.734 -10.172 1 87.5 39 PRO B N 1
ATOM 1513 C CA . PRO B 1 39 ? 3.963 -25.359 -9.555 1 87.5 39 PRO B CA 1
ATOM 1514 C C . PRO B 1 39 ? 3.51 -24.641 -8.289 1 87.5 39 PRO B C 1
ATOM 1516 O O . PRO B 1 39 ? 4.344 -24.25 -7.469 1 87.5 39 PRO B O 1
ATOM 1519 N N . VAL B 1 40 ? 2.229 -24.391 -8.195 1 92.88 40 VAL B N 1
ATOM 1520 C CA . VAL B 1 40 ? 1.659 -23.734 -7.016 1 92.88 40 VAL B CA 1
ATOM 1521 C C . VAL B 1 40 ? 0.391 -24.469 -6.582 1 92.88 40 VAL B C 1
ATOM 1523 O O . VAL B 1 40 ? -0.359 -24.969 -7.426 1 92.88 40 VAL B O 1
ATOM 1526 N N . SER B 1 41 ? 0.204 -24.656 -5.324 1 93.38 41 SER B N 1
ATOM 1527 C CA . SER B 1 41 ? -0.991 -25.281 -4.777 1 93.38 41 SER B CA 1
ATOM 1528 C C . SER B 1 41 ? -1.512 -24.531 -3.559 1 93.38 41 SER B C 1
ATOM 1530 O O . SE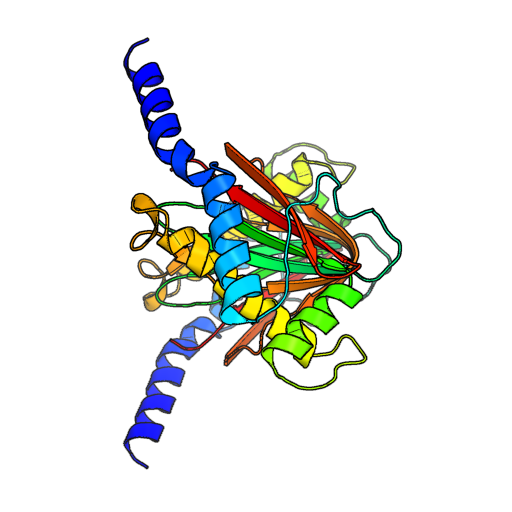R B 1 41 ? -0.745 -23.875 -2.861 1 93.38 41 SER B O 1
ATOM 1532 N N . VAL B 1 42 ? -2.771 -24.656 -3.4 1 94.69 42 VAL B N 1
ATOM 1533 C CA . VAL B 1 42 ? -3.383 -24.031 -2.23 1 94.69 42 VAL B CA 1
ATOM 1534 C C . VAL B 1 42 ? -2.842 -24.688 -0.958 1 94.69 42 VAL B C 1
ATOM 1536 O O . VAL B 1 42 ? -2.701 -25.906 -0.89 1 94.69 42 VAL B O 1
ATOM 1539 N N . ALA B 1 43 ? -2.496 -23.797 -0.066 1 92.75 43 ALA B N 1
ATOM 1540 C CA . ALA B 1 43 ? -2.004 -24.281 1.218 1 92.75 43 ALA B CA 1
ATOM 1541 C C . ALA B 1 43 ? -3.006 -24 2.334 1 92.75 43 ALA B C 1
ATOM 1543 O O . ALA B 1 43 ? -3.654 -22.953 2.346 1 92.75 43 ALA B O 1
ATOM 1544 N N . GLU B 1 44 ? -3.172 -24.875 3.258 1 83.5 44 GLU B N 1
ATOM 1545 C CA . GLU B 1 44 ? -4.094 -24.719 4.379 1 83.5 44 GLU B CA 1
ATOM 1546 C C . GLU B 1 44 ? -3.459 -23.891 5.496 1 83.5 44 GLU B C 1
ATOM 1548 O O . GLU B 1 44 ? -4.168 -23.266 6.289 1 83.5 44 GLU B O 1
ATOM 1553 N N . ASN B 1 45 ? -2.225 -23.859 5.469 1 76.06 45 ASN B N 1
ATOM 1554 C CA . ASN B 1 45 ? -1.541 -23.125 6.531 1 76.06 45 ASN B CA 1
ATOM 1555 C C . ASN B 1 45 ? -1.13 -21.734 6.078 1 76.06 45 ASN B C 1
ATOM 1557 O O . ASN B 1 45 ? -1.013 -21.469 4.879 1 76.06 45 ASN B O 1
ATOM 1561 N N . THR B 1 46 ? -1.144 -20.859 7.117 1 70.12 46 THR B N 1
ATOM 1562 C CA . THR B 1 46 ? -0.672 -19.516 6.828 1 70.12 46 THR B CA 1
ATOM 1563 C C . THR B 1 46 ? 0.841 -19.422 7.004 1 70.12 46 THR B C 1
ATOM 1565 O O . THR B 1 46 ? 1.455 -20.281 7.621 1 70.12 46 THR B O 1
ATOM 1568 N N . VAL B 1 47 ? 1.392 -18.453 6.316 1 71.69 47 VAL B N 1
ATOM 1569 C CA . VAL B 1 47 ? 2.814 -18.172 6.484 1 71.69 47 VAL B CA 1
ATOM 1570 C C . VAL B 1 47 ? 3.137 -18.016 7.969 1 71.69 47 VAL B C 1
ATOM 1572 O O . VAL B 1 47 ? 2.447 -17.281 8.68 1 71.69 47 VAL B O 1
ATOM 1575 N N . ALA B 1 48 ? 3.975 -18.828 8.352 1 63.66 48 ALA B N 1
ATOM 1576 C CA . ALA B 1 48 ? 4.316 -18.844 9.773 1 63.66 48 ALA B CA 1
ATOM 1577 C C . ALA B 1 48 ? 5.059 -17.578 10.172 1 63.66 48 ALA B C 1
ATOM 1579 O O . ALA B 1 48 ? 5.793 -17 9.367 1 63.66 48 ALA B O 1
ATOM 1580 N N . GLU B 1 49 ? 4.594 -17.156 11.297 1 63 49 GLU B N 1
ATOM 1581 C CA . GLU B 1 49 ? 5.43 -16.125 11.922 1 63 49 GLU B CA 1
ATOM 1582 C C . GLU B 1 49 ? 6.859 -16.625 12.102 1 63 49 GLU B C 1
ATOM 1584 O O . GLU B 1 49 ? 7.082 -17.766 12.516 1 63 49 GLU B O 1
ATOM 1589 N N . SER B 1 50 ? 7.723 -16.125 11.398 1 69.25 50 SER B N 1
ATOM 1590 C CA . SER B 1 50 ? 9.133 -16.469 11.562 1 69.25 50 SER B CA 1
ATOM 1591 C C . SER B 1 50 ? 9.977 -15.219 11.758 1 69.25 50 SER B C 1
ATOM 1593 O O . SER B 1 50 ? 9.523 -14.102 11.484 1 69.25 50 SER B O 1
ATOM 1595 N N . ASP B 1 51 ? 11.031 -15.445 12.359 1 72.56 51 ASP B N 1
ATOM 1596 C CA . ASP B 1 51 ? 12.016 -14.375 12.531 1 72.56 51 ASP B CA 1
ATOM 1597 C C . ASP B 1 51 ? 12.766 -14.109 11.227 1 72.56 51 ASP B C 1
ATOM 1599 O O . ASP B 1 51 ? 13.672 -13.273 11.188 1 72.56 51 ASP B O 1
ATOM 1603 N N . SER B 1 52 ? 12.312 -14.75 10.328 1 86.31 52 SER B N 1
ATOM 1604 C CA . SER B 1 52 ? 13.008 -14.578 9.055 1 86.31 52 SER B CA 1
ATOM 1605 C C . SER B 1 52 ? 12.492 -13.352 8.312 1 86.31 52 SER B C 1
ATOM 1607 O O . SER B 1 52 ? 11.406 -12.844 8.609 1 86.31 52 SER B O 1
ATOM 1609 N N . VAL B 1 53 ? 13.375 -12.922 7.438 1 92.94 53 VAL B N 1
ATOM 1610 C CA . VAL B 1 53 ? 13.016 -11.773 6.613 1 92.94 53 VAL B CA 1
ATOM 1611 C C . VAL B 1 53 ? 11.812 -12.125 5.738 1 92.94 53 VAL B C 1
ATOM 1613 O O . VAL B 1 53 ? 11.781 -13.18 5.105 1 92.94 53 VAL B O 1
ATOM 1616 N N . THR B 1 54 ? 10.844 -11.305 5.828 1 94.94 54 THR B N 1
ATOM 1617 C CA . THR B 1 54 ? 9.68 -11.438 4.961 1 94.94 54 THR B CA 1
ATOM 1618 C C . THR B 1 54 ? 9.516 -10.195 4.09 1 94.94 54 THR B C 1
ATOM 1620 O O . THR B 1 54 ? 10.102 -9.148 4.371 1 94.94 54 THR B O 1
ATOM 1623 N N . LEU B 1 55 ? 8.844 -10.383 3.01 1 96.56 55 LEU B N 1
ATOM 1624 C CA . LEU B 1 55 ? 8.469 -9.297 2.113 1 96.56 55 LEU B CA 1
ATOM 1625 C C . LEU B 1 55 ? 6.953 -9.258 1.917 1 96.56 55 LEU B C 1
ATOM 1627 O O . LEU B 1 55 ? 6.309 -10.297 1.801 1 96.56 55 LEU B O 1
ATOM 1631 N N . THR B 1 56 ? 6.402 -8.062 1.893 1 96.56 56 THR B N 1
ATOM 1632 C CA . THR B 1 56 ? 5.004 -7.852 1.532 1 96.56 56 THR B CA 1
ATOM 1633 C C . THR B 1 56 ? 4.883 -6.812 0.422 1 96.56 56 THR B C 1
ATOM 1635 O O . THR B 1 56 ? 5.305 -5.664 0.586 1 96.56 56 THR B O 1
ATOM 1638 N N . ALA B 1 57 ? 4.402 -7.25 -0.693 1 97.38 57 ALA B N 1
ATOM 1639 C CA . ALA B 1 57 ? 4.059 -6.312 -1.76 1 97.38 57 ALA B CA 1
ATOM 1640 C C . ALA B 1 57 ? 2.619 -5.832 -1.623 1 97.38 57 ALA B C 1
ATOM 1642 O O . ALA B 1 57 ? 1.708 -6.633 -1.398 1 97.38 57 ALA B O 1
ATOM 1643 N N . VAL B 1 58 ? 2.412 -4.539 -1.746 1 96.88 58 VAL B N 1
ATOM 1644 C CA . VAL B 1 58 ? 1.094 -3.928 -1.596 1 96.88 58 VAL B CA 1
ATOM 1645 C C . VAL B 1 58 ? 0.721 -3.182 -2.875 1 96.88 58 VAL B C 1
ATOM 1647 O O . VAL B 1 58 ? 1.49 -2.348 -3.361 1 96.88 58 VAL B O 1
ATOM 1650 N N . ILE B 1 59 ? -0.41 -3.506 -3.436 1 97 59 ILE B N 1
ATOM 1651 C CA . ILE B 1 59 ? -0.987 -2.783 -4.562 1 97 59 ILE B CA 1
ATOM 1652 C C . ILE B 1 59 ? -2.33 -2.182 -4.16 1 97 59 ILE B C 1
ATOM 1654 O O . ILE B 1 59 ? -3.215 -2.891 -3.674 1 97 59 ILE B O 1
ATOM 1658 N N . GLY B 1 60 ? -2.418 -0.925 -4.316 1 96.12 60 GLY B N 1
ATOM 1659 C CA . GLY B 1 60 ? -3.697 -0.276 -4.086 1 96.12 60 GLY B CA 1
ATOM 1660 C C . GLY B 1 60 ? -4.699 -0.521 -5.199 1 96.12 60 GLY B C 1
ATOM 1661 O O . GLY B 1 60 ? -4.332 -0.545 -6.375 1 96.12 60 GLY B O 1
ATOM 1662 N N . LEU B 1 61 ? -5.945 -0.708 -4.832 1 96 61 LEU B N 1
ATOM 1663 C CA . LEU B 1 61 ? -7.078 -0.819 -5.742 1 96 61 LEU B CA 1
ATOM 1664 C C . LEU B 1 61 ? -7.961 0.422 -5.668 1 96 61 LEU B C 1
ATOM 1666 O O . LEU B 1 61 ? -8.344 0.854 -4.578 1 96 61 LEU B O 1
ATOM 1670 N N . ALA B 1 62 ? -8.297 0.941 -6.812 1 94.31 62 ALA B N 1
ATOM 1671 C CA . ALA B 1 62 ? -9.117 2.152 -6.82 1 94.31 62 ALA B CA 1
ATOM 1672 C C . ALA B 1 62 ? -10.133 2.121 -7.953 1 94.31 62 ALA B C 1
ATOM 1674 O O . ALA B 1 62 ? -9.844 1.628 -9.047 1 94.31 62 ALA B O 1
ATOM 1675 N N . GLY B 1 63 ? -11.266 2.75 -7.715 1 92.31 63 GLY B N 1
ATOM 1676 C CA . GLY B 1 63 ? -12.359 2.752 -8.672 1 92.31 63 GLY B CA 1
ATOM 1677 C C . GLY B 1 63 ? -13.578 1.991 -8.188 1 92.31 63 GLY B C 1
ATOM 1678 O O . GLY B 1 63 ? -14.125 2.297 -7.125 1 92.31 63 GLY B O 1
ATOM 1679 N N . ALA B 1 64 ? -13.961 0.958 -9.008 1 91.75 64 ALA B N 1
ATOM 1680 C CA . ALA B 1 64 ? -15.133 0.176 -8.633 1 91.75 64 ALA B CA 1
ATOM 1681 C C . ALA B 1 64 ? -14.93 -0.495 -7.277 1 91.75 64 ALA B C 1
ATOM 1683 O O . ALA B 1 64 ? -15.891 -0.729 -6.543 1 91.75 64 ALA B O 1
ATOM 1684 N N . LEU B 1 65 ? -13.734 -0.736 -6.984 1 91.44 65 LEU B N 1
ATOM 1685 C CA . LEU B 1 65 ? -13.344 -1.29 -5.691 1 91.44 65 LEU B CA 1
ATOM 1686 C C . LEU B 1 65 ? -12.227 -0.464 -5.062 1 91.44 65 LEU B C 1
ATOM 1688 O O . LEU B 1 65 ? -11.234 -0.153 -5.723 1 91.44 65 LEU B O 1
ATOM 1692 N N . SER B 1 66 ? -12.5 -0.031 -3.902 1 92.69 66 SER B N 1
ATOM 1693 C CA . SER B 1 66 ? -11.445 0.608 -3.125 1 92.69 66 SER B CA 1
ATOM 1694 C C . SER B 1 66 ? -10.836 -0.362 -2.121 1 92.69 66 SER B C 1
ATOM 1696 O O . SER B 1 66 ? -11.531 -0.887 -1.252 1 92.69 66 SER B O 1
ATOM 1698 N N . GLY B 1 67 ? -9.578 -0.644 -2.303 1 94.69 67 GLY B N 1
ATOM 1699 C CA . GLY B 1 67 ? -8.953 -1.634 -1.434 1 94.69 67 GLY B CA 1
ATOM 1700 C C . GLY B 1 67 ? -7.473 -1.815 -1.695 1 94.69 67 GLY B C 1
ATOM 1701 O O . GLY B 1 67 ? -6.789 -0.871 -2.094 1 94.69 67 GLY B O 1
ATOM 1702 N N . ALA B 1 68 ? -7.023 -3.033 -1.309 1 96.31 68 ALA B N 1
ATOM 1703 C CA . ALA B 1 68 ? -5.617 -3.385 -1.502 1 96.31 68 ALA B CA 1
ATOM 1704 C C . ALA B 1 68 ? -5.461 -4.867 -1.817 1 96.31 68 ALA B C 1
ATOM 1706 O O . ALA B 1 68 ? -6.289 -5.688 -1.406 1 96.31 68 ALA B O 1
ATOM 1707 N N . TYR B 1 69 ? -4.582 -5.172 -2.637 1 96.88 69 TYR B N 1
ATOM 1708 C CA . TYR B 1 69 ? -4.086 -6.504 -2.963 1 96.88 69 TYR B CA 1
ATOM 1709 C C . TYR B 1 69 ? -2.67 -6.703 -2.436 1 96.88 69 TYR B C 1
ATOM 1711 O O . TYR B 1 69 ? -1.754 -5.961 -2.799 1 96.88 69 TYR B O 1
ATOM 1719 N N . THR B 1 70 ? -2.422 -7.727 -1.562 1 97 70 THR B N 1
ATOM 1720 C CA . THR B 1 70 ? -1.095 -7.883 -0.979 1 97 70 THR B CA 1
ATOM 1721 C C . THR B 1 70 ? -0.587 -9.312 -1.165 1 97 70 THR B C 1
ATOM 1723 O O . THR B 1 70 ? -1.377 -10.258 -1.208 1 97 70 THR B O 1
ATOM 1726 N N . VAL B 1 71 ? 0.669 -9.414 -1.294 1 96.88 71 VAL B N 1
ATOM 1727 C CA . VAL B 1 71 ? 1.358 -10.703 -1.334 1 96.88 71 VAL B CA 1
ATOM 1728 C C . VAL B 1 71 ? 2.439 -10.742 -0.257 1 96.88 71 VAL B C 1
ATOM 1730 O O . VAL B 1 71 ? 3.408 -9.977 -0.312 1 96.88 71 VAL B O 1
ATOM 1733 N N . LEU B 1 72 ? 2.268 -11.57 0.687 1 95.94 72 LEU B N 1
ATOM 1734 C CA . LEU B 1 72 ? 3.246 -11.789 1.744 1 95.94 72 LEU B CA 1
ATOM 1735 C C . LEU B 1 72 ? 4.051 -13.055 1.483 1 95.94 72 LEU B C 1
ATOM 1737 O O . LEU B 1 72 ? 3.477 -14.133 1.275 1 95.94 72 LEU B O 1
ATOM 1741 N N . VAL B 1 73 ? 5.367 -12.891 1.488 1 95.44 73 VAL B N 1
ATOM 1742 C CA . VAL B 1 73 ? 6.207 -14.039 1.173 1 95.44 73 VAL B CA 1
ATOM 1743 C C . VAL B 1 73 ? 7.469 -14.008 2.033 1 95.44 73 VAL B C 1
ATOM 1745 O O . VAL B 1 73 ? 8.008 -12.938 2.32 1 95.44 73 VAL B O 1
ATOM 1748 N N . PRO B 1 74 ? 7.973 -15.211 2.424 1 94.31 74 PRO B N 1
ATOM 1749 C CA . PRO B 1 74 ? 9.328 -15.242 2.982 1 94.31 74 PRO B CA 1
ATOM 1750 C C . PRO B 1 74 ? 10.398 -14.875 1.957 1 94.31 74 PRO B C 1
ATOM 1752 O O . PRO B 1 74 ? 10.172 -15.016 0.751 1 94.31 74 PRO B O 1
ATOM 1755 N N . SER B 1 75 ? 11.539 -14.469 2.439 1 95 75 SER B N 1
ATOM 1756 C CA . SER B 1 75 ? 12.625 -14.047 1.561 1 95 75 SER B CA 1
ATOM 1757 C C . SER B 1 75 ? 13.008 -15.148 0.582 1 95 75 SER B C 1
ATOM 1759 O O . SER B 1 75 ? 13.289 -14.875 -0.588 1 95 75 SER B O 1
ATOM 1761 N N . GLU B 1 76 ? 13 -16.359 1.019 1 92.25 76 GLU B N 1
ATOM 1762 C CA . GLU B 1 76 ? 13.359 -17.484 0.157 1 92.25 76 GLU B CA 1
ATOM 1763 C C . GLU B 1 76 ? 12.391 -17.625 -1.011 1 92.25 76 GLU B C 1
ATOM 1765 O O . GLU B 1 76 ? 12.812 -17.797 -2.158 1 92.25 76 GLU B O 1
ATOM 1770 N N . ALA B 1 77 ? 11.172 -17.516 -0.72 1 92.25 77 ALA B N 1
ATOM 1771 C CA . ALA B 1 77 ? 10.156 -17.625 -1.765 1 92.25 77 ALA B CA 1
ATOM 1772 C C . ALA B 1 77 ? 10.258 -16.453 -2.742 1 92.25 77 ALA B C 1
ATOM 1774 O O . ALA B 1 77 ? 10.117 -16.641 -3.955 1 92.25 77 ALA B O 1
ATOM 1775 N N . ALA B 1 78 ? 10.461 -15.312 -2.229 1 95.12 78 ALA B N 1
ATOM 1776 C CA . ALA B 1 78 ? 10.594 -14.125 -3.076 1 95.12 78 ALA B CA 1
ATOM 1777 C C . ALA B 1 78 ? 11.75 -14.289 -4.059 1 95.12 78 ALA B C 1
ATOM 1779 O O . ALA B 1 78 ? 11.617 -13.961 -5.242 1 95.12 78 ALA B O 1
ATOM 1780 N N . MET B 1 79 ? 12.828 -14.758 -3.543 1 95 79 MET B N 1
ATOM 1781 C CA . MET B 1 79 ? 14.008 -14.953 -4.379 1 95 79 MET B CA 1
ATOM 1782 C C . MET B 1 79 ? 13.742 -15.992 -5.461 1 95 79 MET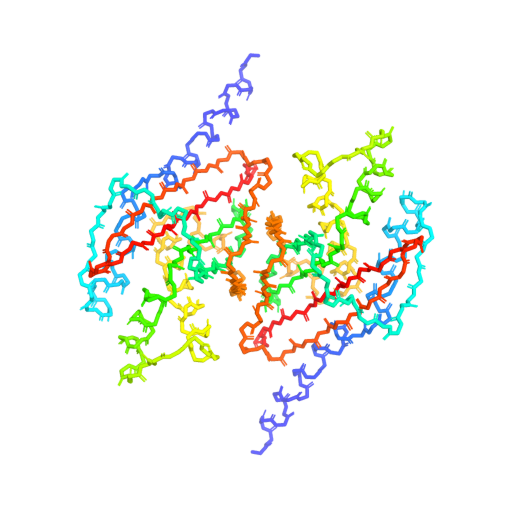 B C 1
ATOM 1784 O O . MET B 1 79 ? 14.109 -15.805 -6.617 1 95 79 MET B O 1
ATOM 1788 N N . GLN B 1 80 ? 13.086 -17.031 -5.109 1 91.88 80 GLN B N 1
ATOM 1789 C CA . GLN B 1 80 ? 12.781 -18.094 -6.062 1 91.88 80 GLN B CA 1
ATOM 1790 C C . GLN B 1 80 ? 11.828 -17.594 -7.145 1 91.88 80 GLN B C 1
ATOM 1792 O O . GLN B 1 80 ? 12.039 -17.859 -8.328 1 91.88 80 GLN B O 1
ATOM 1797 N N . MET B 1 81 ? 10.805 -16.906 -6.781 1 93 81 MET B N 1
ATOM 1798 C CA . MET B 1 81 ? 9.836 -16.375 -7.734 1 93 81 MET B CA 1
ATOM 1799 C C . MET B 1 81 ? 10.5 -15.422 -8.719 1 93 81 MET B C 1
ATOM 1801 O O . MET B 1 81 ? 10.258 -15.492 -9.922 1 93 81 MET B O 1
ATOM 1805 N N . THR B 1 82 ? 11.289 -14.578 -8.156 1 94.5 82 THR B N 1
ATOM 1806 C CA . THR B 1 82 ? 11.961 -13.602 -9 1 94.5 82 THR B CA 1
ATOM 1807 C C . THR B 1 82 ? 12.945 -14.281 -9.938 1 94.5 82 THR B C 1
ATOM 1809 O O . THR B 1 82 ? 13.078 -13.883 -11.102 1 94.5 82 THR B O 1
ATOM 1812 N N . ALA B 1 83 ? 13.641 -15.25 -9.398 1 93.38 83 ALA B N 1
ATOM 1813 C CA . ALA B 1 83 ? 14.57 -16.016 -10.234 1 93.38 83 ALA B CA 1
ATOM 1814 C C . ALA B 1 83 ? 13.852 -16.656 -11.414 1 93.38 83 ALA B C 1
ATOM 1816 O O . ALA B 1 83 ? 14.359 -16.641 -12.539 1 93.38 83 ALA B O 1
ATOM 1817 N N . CYS B 1 84 ? 12.734 -17.188 -11.195 1 91.5 84 CYS B N 1
ATOM 1818 C CA . CYS B 1 84 ? 11.945 -17.812 -12.242 1 91.5 84 CYS B CA 1
ATOM 1819 C C . CYS B 1 84 ? 11.5 -16.797 -13.281 1 91.5 84 CYS B C 1
ATOM 1821 O O . CYS B 1 84 ? 11.523 -17.062 -14.484 1 91.5 84 CYS B O 1
ATOM 1823 N N . MET B 1 85 ? 11.117 -15.672 -12.828 1 92 85 MET B N 1
ATOM 1824 C CA . MET B 1 85 ? 10.641 -14.602 -13.695 1 92 85 MET B CA 1
ATOM 1825 C C . MET B 1 85 ? 11.773 -14.047 -14.555 1 92 85 MET B C 1
ATOM 1827 O O . MET B 1 85 ? 11.609 -13.852 -15.758 1 92 85 MET B O 1
ATOM 1831 N N . ALA B 1 86 ? 12.891 -13.797 -13.938 1 91.44 86 ALA B N 1
ATOM 1832 C CA . ALA B 1 86 ? 13.992 -13.125 -14.617 1 91.44 86 ALA B CA 1
ATOM 1833 C C . ALA B 1 86 ? 14.875 -14.125 -15.352 1 91.44 86 ALA B C 1
ATOM 1835 O O . ALA B 1 86 ? 15.609 -13.758 -16.266 1 91.44 86 ALA B O 1
ATOM 1836 N N . GLY B 1 87 ? 14.891 -15.375 -14.938 1 91.81 87 GLY B N 1
ATOM 1837 C CA . GLY B 1 87 ? 15.734 -16.391 -15.547 1 91.81 87 GLY B CA 1
ATOM 1838 C C . GLY B 1 87 ? 17.172 -16.312 -15.102 1 91.81 87 GLY B C 1
ATOM 1839 O O . GLY B 1 87 ? 18.094 -16.594 -15.883 1 91.81 87 GLY B O 1
ATOM 1840 N N . ILE B 1 88 ? 17.391 -15.703 -13.961 1 92.06 88 ILE B N 1
ATOM 1841 C CA . ILE B 1 88 ? 18.734 -15.578 -13.406 1 92.06 88 ILE B CA 1
ATOM 1842 C C . ILE B 1 88 ? 18.75 -16.109 -11.969 1 92.06 88 ILE B C 1
ATOM 1844 O O . ILE B 1 88 ? 17.688 -16.266 -11.352 1 92.06 88 ILE B O 1
ATOM 1848 N N . GLU B 1 89 ? 19.953 -16.406 -11.516 1 91.19 89 GLU B N 1
ATOM 1849 C CA . GLU B 1 89 ? 20.094 -16.844 -10.133 1 91.19 89 GLU B CA 1
ATOM 1850 C C . GLU B 1 89 ? 20.094 -15.664 -9.172 1 91.19 89 GLU B C 1
ATOM 1852 O O . GLU B 1 89 ? 20.75 -14.648 -9.43 1 91.19 89 GLU B O 1
ATOM 1857 N N . ILE B 1 90 ? 19.375 -15.82 -8.102 1 91.69 90 ILE B N 1
ATOM 1858 C CA . ILE B 1 90 ? 19.297 -14.797 -7.066 1 91.69 90 ILE B CA 1
ATOM 1859 C C . ILE B 1 90 ? 19.672 -15.391 -5.715 1 91.69 90 ILE B C 1
ATOM 1861 O O . ILE B 1 90 ? 19.156 -16.438 -5.324 1 91.69 90 ILE B O 1
ATOM 1865 N N . THR B 1 91 ? 20.578 -14.727 -4.934 1 91 91 THR B N 1
ATOM 1866 C CA . THR B 1 91 ? 21.062 -15.328 -3.695 1 91 91 THR B CA 1
ATOM 1867 C C . THR B 1 91 ? 20.812 -14.391 -2.512 1 91 91 THR B C 1
ATOM 1869 O O . THR B 1 91 ? 21.078 -14.758 -1.364 1 91 91 THR B O 1
ATOM 1872 N N . SER B 1 92 ? 20.359 -13.227 -2.822 1 93.75 92 SER B N 1
ATOM 1873 C CA . SER B 1 92 ? 20.047 -12.297 -1.734 1 93.75 92 SER B CA 1
ATOM 1874 C C . SER B 1 92 ? 18.891 -11.375 -2.105 1 93.75 92 SER B C 1
ATOM 1876 O O . SER B 1 92 ? 18.578 -11.211 -3.285 1 93.75 92 SER B O 1
ATOM 1878 N N . VAL B 1 93 ? 18.312 -10.883 -1.047 1 93.44 93 VAL B N 1
ATOM 1879 C CA . VAL B 1 93 ? 17.234 -9.922 -1.271 1 93.44 93 VAL B CA 1
ATOM 1880 C C . VAL B 1 93 ? 17.844 -8.562 -1.639 1 93.44 93 VAL B C 1
ATOM 1882 O O . VAL B 1 93 ? 18.422 -7.887 -0.793 1 93.44 93 VAL B O 1
ATOM 1885 N N . ASP B 1 94 ? 17.797 -8.234 -2.854 1 93.06 94 ASP B N 1
ATOM 1886 C CA . ASP B 1 94 ? 18.25 -6.941 -3.338 1 93.06 94 ASP B CA 1
ATOM 1887 C C . ASP B 1 94 ? 17.188 -6.266 -4.199 1 93.06 94 ASP B C 1
ATOM 1889 O O . ASP B 1 94 ? 16.016 -6.648 -4.156 1 93.06 94 ASP B O 1
ATOM 1893 N N . GLU B 1 95 ? 17.594 -5.293 -4.949 1 92.69 95 GLU B N 1
ATOM 1894 C CA . GLU B 1 95 ? 16.641 -4.516 -5.746 1 92.69 95 GLU B CA 1
ATOM 1895 C C . GLU B 1 95 ? 15.961 -5.387 -6.797 1 92.69 95 GLU B C 1
ATOM 1897 O O . GLU B 1 95 ? 14.797 -5.168 -7.133 1 92.69 95 GLU B O 1
ATOM 1902 N N . THR B 1 96 ? 16.719 -6.312 -7.234 1 93.94 96 THR B N 1
ATOM 1903 C CA . THR B 1 96 ? 16.156 -7.207 -8.25 1 93.94 96 THR B CA 1
ATOM 1904 C C . THR B 1 96 ? 14.977 -7.988 -7.688 1 93.94 96 THR B C 1
ATOM 1906 O O . THR B 1 96 ? 13.953 -8.133 -8.352 1 93.94 96 THR B O 1
ATOM 1909 N N . VAL B 1 97 ? 15.109 -8.445 -6.438 1 95.88 97 VAL B N 1
ATOM 1910 C CA . VAL B 1 97 ? 14.055 -9.227 -5.801 1 95.88 97 VAL B CA 1
ATOM 1911 C C . VAL B 1 97 ? 12.859 -8.32 -5.484 1 95.88 97 VAL B C 1
ATOM 1913 O O . VAL B 1 97 ? 11.711 -8.719 -5.672 1 95.88 97 VAL B O 1
ATOM 1916 N N . ILE B 1 98 ? 13.164 -7.16 -5.062 1 95.38 98 ILE B N 1
ATOM 1917 C CA . ILE B 1 98 ? 12.125 -6.195 -4.738 1 95.38 98 ILE B CA 1
ATOM 1918 C C . ILE B 1 98 ? 11.312 -5.871 -5.992 1 95.38 98 ILE B C 1
ATOM 1920 O O . ILE B 1 98 ? 10.078 -5.941 -5.977 1 95.38 98 ILE B O 1
ATOM 1924 N N . ASP B 1 99 ? 11.984 -5.598 -7.078 1 93.75 99 ASP B N 1
ATOM 1925 C CA . ASP B 1 99 ? 11.328 -5.293 -8.344 1 93.75 99 ASP B CA 1
ATOM 1926 C C . ASP B 1 99 ? 10.562 -6.504 -8.875 1 93.75 99 ASP B C 1
ATOM 1928 O O . ASP B 1 99 ? 9.438 -6.371 -9.359 1 93.75 99 ASP B O 1
ATOM 1932 N N . GLY B 1 100 ? 11.227 -7.586 -8.805 1 94.88 100 GLY B N 1
ATOM 1933 C CA . GLY B 1 100 ? 10.609 -8.812 -9.281 1 94.88 100 GLY B CA 1
ATOM 1934 C C . GLY B 1 100 ? 9.312 -9.148 -8.57 1 94.88 100 GLY B C 1
ATOM 1935 O O . GLY B 1 100 ? 8.312 -9.461 -9.203 1 94.88 100 GLY B O 1
ATOM 1936 N N . LEU B 1 101 ? 9.359 -9.07 -7.211 1 95.75 101 LEU B N 1
ATOM 1937 C CA . LEU B 1 101 ? 8.156 -9.344 -6.434 1 95.75 101 LEU B CA 1
ATOM 1938 C C . LEU B 1 101 ? 7.051 -8.352 -6.77 1 95.75 101 LEU B C 1
ATOM 1940 O O . LEU B 1 101 ? 5.875 -8.719 -6.832 1 95.75 101 LEU B O 1
ATOM 1944 N N . GLY B 1 102 ? 7.434 -7.133 -6.906 1 95.81 102 GLY B N 1
ATOM 1945 C CA . GLY B 1 102 ? 6.473 -6.137 -7.352 1 95.81 102 GLY B CA 1
ATOM 1946 C C . GLY B 1 102 ? 5.797 -6.504 -8.664 1 95.81 102 GLY B C 1
ATOM 1947 O O . GLY B 1 102 ? 4.574 -6.43 -8.781 1 95.81 102 GLY B O 1
ATOM 1948 N N . GLU B 1 103 ? 6.594 -6.867 -9.633 1 94.56 103 GLU B N 1
ATOM 1949 C CA . GLU B 1 103 ? 6.07 -7.254 -10.945 1 94.56 103 GLU B CA 1
ATOM 1950 C C . GLU B 1 103 ? 5.152 -8.469 -10.836 1 94.56 103 GLU B C 1
ATOM 1952 O O . GLU B 1 103 ? 4.066 -8.484 -11.414 1 94.56 103 GLU B O 1
ATOM 1957 N N . ILE B 1 104 ? 5.594 -9.414 -10.133 1 96.12 104 ILE B N 1
ATOM 1958 C CA . ILE B 1 104 ? 4.801 -10.633 -9.953 1 96.12 104 ILE B CA 1
ATOM 1959 C C . ILE B 1 104 ? 3.463 -10.281 -9.305 1 96.12 104 ILE B C 1
ATOM 1961 O O . ILE B 1 104 ? 2.414 -10.766 -9.734 1 96.12 104 ILE B O 1
ATOM 1965 N N . THR B 1 105 ? 3.535 -9.469 -8.273 1 97 105 THR B N 1
ATOM 1966 C CA . THR B 1 105 ? 2.314 -9.055 -7.594 1 97 105 THR B CA 1
ATOM 1967 C C . THR B 1 105 ? 1.396 -8.297 -8.547 1 97 105 THR B C 1
ATOM 1969 O O . THR B 1 105 ? 0.179 -8.484 -8.523 1 97 105 THR B O 1
ATOM 1972 N N . ASN B 1 106 ? 1.976 -7.43 -9.367 1 95.81 106 ASN B N 1
ATOM 1973 C CA . ASN B 1 106 ? 1.205 -6.738 -10.391 1 95.81 106 ASN B CA 1
ATOM 1974 C C . ASN B 1 106 ? 0.5 -7.719 -11.32 1 95.81 106 ASN B C 1
ATOM 1976 O O . ASN B 1 106 ? -0.682 -7.551 -11.625 1 95.81 106 ASN B O 1
ATOM 1980 N N . MET B 1 107 ? 1.202 -8.719 -11.789 1 97.19 107 MET B N 1
ATOM 1981 C CA . MET B 1 107 ? 0.633 -9.734 -12.672 1 97.19 107 MET B CA 1
ATOM 1982 C C . MET B 1 107 ? -0.499 -10.484 -11.977 1 97.19 107 MET B C 1
ATOM 1984 O O . MET B 1 107 ? -1.537 -10.75 -12.586 1 97.19 107 MET B O 1
ATOM 1988 N N . LEU B 1 108 ? -0.297 -10.828 -10.758 1 97.69 108 LEU B N 1
ATOM 1989 C CA . LEU B 1 108 ? -1.31 -11.547 -9.992 1 97.69 108 LEU B CA 1
ATOM 1990 C C . LEU B 1 108 ? -2.562 -10.695 -9.812 1 97.69 108 LEU B C 1
ATOM 1992 O O . LEU B 1 108 ? -3.676 -11.164 -10.078 1 97.69 108 LEU B O 1
ATOM 1996 N N . ALA B 1 109 ? -2.393 -9.5 -9.336 1 97.44 109 ALA B N 1
ATOM 1997 C CA . ALA B 1 109 ? -3.516 -8.586 -9.141 1 97.44 109 ALA B CA 1
ATOM 1998 C C . ALA B 1 109 ? -4.25 -8.336 -10.461 1 97.44 109 ALA B C 1
ATOM 2000 O O . ALA B 1 109 ? -5.48 -8.297 -10.492 1 97.44 109 ALA B O 1
ATOM 2001 N N . GLY B 1 110 ? -3.459 -8.125 -11.492 1 96.88 110 GLY B N 1
ATOM 2002 C CA . GLY B 1 110 ? -4.043 -7.934 -12.805 1 96.88 110 GLY B CA 1
ATOM 2003 C C . GLY B 1 110 ? -4.863 -9.125 -13.273 1 96.88 110 GLY B C 1
ATOM 2004 O O . GLY B 1 110 ? -5.977 -8.961 -13.781 1 96.88 110 GLY B O 1
ATOM 2005 N N . ALA B 1 111 ? -4.312 -10.281 -13.156 1 97.38 111 ALA B N 1
ATOM 2006 C CA . ALA B 1 111 ? -5.016 -11.508 -13.539 1 97.38 111 ALA B CA 1
ATOM 2007 C C . ALA B 1 111 ? -6.297 -11.68 -12.734 1 97.38 111 ALA B C 1
ATOM 2009 O O . ALA B 1 111 ? -7.336 -12.062 -13.281 1 97.38 111 ALA B O 1
ATOM 2010 N N . TRP B 1 112 ? -6.273 -11.367 -11.484 1 97.12 112 TRP B N 1
ATOM 2011 C CA . TRP B 1 112 ? -7.426 -11.484 -10.602 1 97.12 112 TRP B CA 1
ATOM 2012 C C . TRP B 1 112 ? -8.516 -10.5 -10.992 1 97.12 112 TRP B C 1
ATOM 2014 O O . TRP B 1 112 ? -9.672 -10.883 -11.18 1 97.12 112 TRP B O 1
ATOM 2024 N N . LYS B 1 113 ? -8.094 -9.359 -11.109 1 95.62 113 LYS B N 1
ATOM 2025 C CA . LYS B 1 113 ? -9.047 -8.305 -11.445 1 95.62 113 LYS B CA 1
ATOM 2026 C C . LYS B 1 113 ? -9.703 -8.57 -12.797 1 95.62 113 LYS B C 1
ATOM 2028 O O . LYS B 1 113 ? -10.891 -8.289 -12.984 1 95.62 113 LYS B O 1
ATOM 2033 N N . SER B 1 114 ? -8.93 -9.039 -13.758 1 95.69 114 SER B N 1
ATOM 2034 C CA . SER B 1 114 ? -9.422 -9.242 -15.117 1 95.69 114 SER B CA 1
ATOM 2035 C C . SER B 1 114 ? -10.477 -10.336 -15.164 1 95.69 114 SER B C 1
ATOM 2037 O O . SER B 1 114 ? -11.273 -10.391 -16.109 1 95.69 114 SER B O 1
ATOM 2039 N N . LYS B 1 115 ? -10.523 -11.18 -14.242 1 95.81 115 LYS B N 1
ATOM 2040 C CA . LYS B 1 115 ? -11.461 -12.297 -14.203 1 95.81 115 LYS B CA 1
ATOM 2041 C C . LYS B 1 115 ? -12.805 -11.867 -13.609 1 95.81 115 LYS B C 1
ATOM 2043 O O . LYS B 1 115 ? -13.781 -12.617 -13.656 1 95.81 115 LYS B O 1
ATOM 2048 N N . ILE B 1 116 ? -12.789 -10.727 -13 1 94.31 116 ILE B N 1
ATOM 2049 C CA . ILE B 1 116 ? -14 -10.195 -12.391 1 94.31 116 ILE B CA 1
ATOM 2050 C C . ILE B 1 116 ? -14.578 -9.086 -13.266 1 94.31 116 ILE B C 1
ATOM 2052 O O . ILE B 1 116 ? -14.047 -7.98 -13.312 1 94.31 116 ILE B O 1
ATOM 2056 N N . ALA B 1 117 ? -15.641 -9.289 -13.875 1 91.5 117 ALA B N 1
ATOM 2057 C CA . ALA B 1 117 ? -16.234 -8.422 -14.891 1 91.5 117 ALA B CA 1
ATOM 2058 C C . ALA B 1 117 ? -16.484 -7.016 -14.336 1 91.5 117 ALA B C 1
ATOM 2060 O O . ALA B 1 117 ? -16.234 -6.023 -15.031 1 91.5 117 ALA B O 1
ATOM 2061 N N . THR B 1 118 ? -16.922 -6.922 -13.102 1 90.06 118 THR B N 1
ATOM 2062 C CA . THR B 1 118 ? -17.281 -5.637 -12.516 1 90.06 118 THR B CA 1
ATOM 2063 C C . THR B 1 118 ? -16.031 -4.816 -12.188 1 90.06 118 THR B C 1
ATOM 2065 O O . THR B 1 118 ? -16.125 -3.617 -11.922 1 90.06 118 THR B O 1
ATOM 2068 N N . LEU B 1 119 ? -14.875 -5.477 -12.258 1 92.19 119 LEU B N 1
ATOM 2069 C CA . LEU B 1 119 ? -13.656 -4.781 -11.867 1 92.19 119 LEU B CA 1
ATOM 2070 C C . LEU B 1 119 ? -12.773 -4.512 -13.086 1 92.19 119 LEU B C 1
ATOM 2072 O O . LEU B 1 119 ? -11.961 -3.59 -13.07 1 92.19 119 LEU B O 1
ATOM 2076 N N . ASN B 1 120 ? -12.805 -5.316 -14.047 1 87.06 120 ASN B N 1
ATOM 2077 C CA . ASN B 1 120 ? -11.836 -5.379 -15.141 1 87.06 120 ASN B CA 1
ATOM 2078 C C . ASN B 1 120 ? -11.508 -3.99 -15.68 1 87.06 120 ASN B C 1
ATOM 2080 O O . ASN B 1 120 ? -10.344 -3.574 -15.672 1 87.06 120 ASN B O 1
ATOM 2084 N N . ALA B 1 121 ? -12.578 -3.211 -16.047 1 87.31 121 ALA B N 1
ATOM 2085 C CA . ALA B 1 121 ? -12.289 -1.88 -16.578 1 87.31 121 ALA B CA 1
ATOM 2086 C C . ALA B 1 121 ? -12.594 -0.8 -15.539 1 87.31 121 ALA B C 1
ATOM 2088 O O . ALA B 1 121 ? -12.188 0.354 -15.703 1 87.31 121 ALA B O 1
ATOM 2089 N N . ALA B 1 122 ? -13.008 -1.17 -14.469 1 92.06 122 ALA B N 1
ATOM 2090 C CA . ALA B 1 122 ? -13.539 -0.172 -13.539 1 92.06 122 ALA B CA 1
ATOM 2091 C C . ALA B 1 122 ? -12.664 -0.06 -12.297 1 92.06 122 ALA B C 1
ATOM 2093 O O . ALA B 1 122 ? -12.914 0.787 -11.43 1 92.06 122 ALA B O 1
ATOM 2094 N N . CYS B 1 123 ? -11.688 -0.924 -12.242 1 93.81 123 CYS B N 1
ATOM 2095 C CA . CYS B 1 123 ? -10.758 -0.893 -11.125 1 93.81 123 CYS B CA 1
ATOM 2096 C C . CYS B 1 123 ? -9.328 -0.686 -11.602 1 93.81 123 CYS B C 1
ATOM 2098 O O . CYS B 1 123 ? -8.844 -1.424 -12.469 1 93.81 123 CYS B O 1
ATOM 2100 N N . LEU B 1 124 ? -8.672 0.291 -11.086 1 95.19 124 LEU B N 1
ATOM 2101 C CA . LEU B 1 124 ? -7.297 0.603 -11.445 1 95.19 124 LEU B CA 1
ATOM 2102 C C . LEU B 1 124 ? -6.332 0.132 -10.359 1 95.19 124 LEU B C 1
ATOM 2104 O O . LEU B 1 124 ? -6.688 0.097 -9.18 1 95.19 124 LEU B O 1
ATOM 2108 N N . LEU B 1 125 ? -5.164 -0.225 -10.812 1 96.44 125 LEU B N 1
ATOM 2109 C CA . LEU B 1 125 ? -4.129 -0.705 -9.906 1 96.44 125 LEU B CA 1
ATOM 2110 C C . LEU B 1 125 ? -3.039 0.346 -9.719 1 96.44 125 LEU B C 1
ATOM 2112 O O . LEU B 1 125 ? -2.635 1.006 -10.68 1 96.44 125 LEU B O 1
ATOM 2116 N N . SER B 1 126 ? -2.578 0.521 -8.523 1 95.81 126 SER B N 1
ATOM 2117 C CA . SER B 1 126 ? -1.384 1.325 -8.281 1 95.81 126 SER B CA 1
ATOM 2118 C C . SER B 1 126 ? -0.115 0.539 -8.594 1 95.81 126 SER B C 1
ATOM 2120 O O . SER B 1 126 ? -0.173 -0.665 -8.852 1 95.81 126 SER B O 1
ATOM 2122 N N . VAL B 1 127 ? 1.025 1.277 -8.578 1 94.44 127 VAL B N 1
ATOM 2123 C CA . VAL B 1 127 ? 2.289 0.548 -8.609 1 94.44 127 VAL B CA 1
ATOM 2124 C C . VAL B 1 127 ? 2.488 -0.194 -7.289 1 94.44 127 VAL B C 1
ATOM 2126 O O . VAL B 1 127 ? 1.956 0.213 -6.254 1 94.44 127 VAL B O 1
ATOM 2129 N N . PRO B 1 128 ? 3.219 -1.215 -7.305 1 95.44 128 PRO B N 1
ATOM 2130 C CA . PRO B 1 128 ? 3.432 -1.945 -6.055 1 95.44 128 PRO B CA 1
ATOM 2131 C C . PRO B 1 128 ? 4.383 -1.223 -5.102 1 95.44 128 PRO B C 1
ATOM 2133 O O . PRO B 1 128 ? 5.324 -0.562 -5.551 1 95.44 128 PRO B O 1
ATOM 2136 N N . THR B 1 129 ? 4.109 -1.272 -3.857 1 95.81 129 THR B N 1
ATOM 2137 C CA . THR B 1 129 ? 5.016 -0.939 -2.766 1 95.81 129 THR B CA 1
ATOM 2138 C C . THR B 1 129 ? 5.453 -2.199 -2.021 1 95.81 129 THR B C 1
ATOM 2140 O O . THR B 1 129 ? 4.617 -3.014 -1.627 1 95.81 129 THR B O 1
ATOM 2143 N N . VAL B 1 130 ? 6.742 -2.369 -1.863 1 97.12 130 VAL B N 1
ATOM 2144 C CA . VAL B 1 130 ? 7.219 -3.59 -1.225 1 97.12 130 VAL B CA 1
ATOM 2145 C C . VAL B 1 130 ? 7.793 -3.264 0.153 1 97.12 130 VAL B C 1
ATOM 2147 O O . VAL B 1 130 ? 8.609 -2.348 0.292 1 97.12 130 VAL B O 1
ATOM 2150 N N . VAL B 1 131 ? 7.359 -3.996 1.118 1 96.25 131 VAL B N 1
ATOM 2151 C CA . VAL B 1 131 ? 7.848 -3.885 2.49 1 96.25 131 VAL B CA 1
ATOM 2152 C C . VAL B 1 131 ? 8.734 -5.082 2.824 1 96.25 131 VAL B C 1
ATOM 2154 O O . VAL B 1 131 ? 8.367 -6.23 2.545 1 96.25 131 VAL B O 1
ATOM 2157 N N . THR B 1 132 ? 9.891 -4.816 3.324 1 95.94 132 THR B N 1
ATOM 2158 C CA . THR B 1 132 ? 10.781 -5.875 3.781 1 95.94 132 THR B CA 1
ATOM 2159 C C . THR B 1 132 ? 11.109 -5.707 5.262 1 95.94 132 THR B C 1
ATOM 2161 O O . THR B 1 132 ? 11.211 -4.586 5.758 1 95.94 132 THR B O 1
ATOM 2164 N N . GLY B 1 133 ? 11.258 -6.855 5.922 1 94.31 133 GLY B N 1
ATOM 2165 C CA . GLY B 1 133 ? 11.664 -6.746 7.316 1 94.31 133 GLY B CA 1
ATOM 2166 C C . GLY B 1 133 ? 11.555 -8.055 8.07 1 94.31 133 GLY B C 1
ATOM 2167 O O . GLY B 1 133 ? 11.219 -9.094 7.492 1 94.31 133 GLY B O 1
ATOM 2168 N N . THR B 1 134 ? 11.898 -7.949 9.383 1 91.81 134 THR B N 1
ATOM 2169 C CA . THR B 1 134 ? 11.875 -9.141 10.219 1 91.81 134 THR B CA 1
ATOM 2170 C C . THR B 1 134 ? 10.742 -9.055 11.242 1 91.81 134 THR B C 1
ATOM 2172 O O . THR B 1 134 ? 10.258 -10.086 11.727 1 91.81 134 THR B O 1
ATOM 2175 N N . GLN B 1 135 ? 10.398 -7.867 11.609 1 91.12 135 GLN B N 1
ATOM 2176 C CA . GLN B 1 135 ? 9.383 -7.672 12.641 1 91.12 135 GLN B CA 1
ATOM 2177 C C . GLN B 1 135 ? 8.406 -6.562 12.25 1 91.12 135 GLN B C 1
ATOM 2179 O O . GLN B 1 135 ? 8.562 -5.418 12.672 1 91.12 135 GLN B O 1
ATOM 2184 N N . TYR B 1 136 ? 7.402 -6.945 11.516 1 93.19 136 TYR B N 1
ATOM 2185 C CA . TYR B 1 136 ? 6.367 -5.992 11.148 1 93.19 136 TYR B CA 1
ATOM 2186 C C . TYR B 1 136 ? 5.043 -6.699 10.875 1 93.19 136 TYR B C 1
ATOM 2188 O O . TYR B 1 136 ? 5.004 -7.926 10.75 1 93.19 136 TYR B O 1
ATOM 2196 N N . GLU B 1 137 ? 4.039 -5.91 10.883 1 92.5 137 GLU B N 1
ATOM 2197 C CA . GLU B 1 137 ? 2.688 -6.367 10.578 1 92.5 137 GLU B CA 1
ATOM 2198 C C . GLU B 1 137 ? 1.992 -5.426 9.602 1 92.5 137 GLU B C 1
ATOM 2200 O O . GLU B 1 137 ? 2.168 -4.207 9.672 1 92.5 137 GLU B O 1
ATOM 2205 N N . VAL B 1 138 ? 1.25 -5.957 8.703 1 92.81 138 VAL B N 1
ATOM 2206 C CA . VAL B 1 138 ? 0.432 -5.191 7.766 1 92.81 138 VAL B CA 1
ATOM 2207 C C . VAL B 1 138 ? -1.025 -5.207 8.219 1 92.81 138 VAL B C 1
ATOM 2209 O O . VAL B 1 138 ? -1.625 -6.273 8.367 1 92.81 138 VAL B O 1
ATOM 2212 N N . HIS B 1 139 ? -1.521 -4 8.43 1 88.31 139 HIS B N 1
ATOM 2213 C CA . HIS B 1 139 ? -2.891 -3.879 8.922 1 88.31 139 HIS B CA 1
ATOM 2214 C C . HIS B 1 139 ? -3.824 -3.385 7.82 1 88.31 139 HIS B C 1
ATOM 2216 O O . HIS B 1 139 ? -3.457 -2.512 7.031 1 88.31 139 HIS B O 1
ATOM 2222 N N . LYS B 1 140 ? -4.93 -4.043 7.918 1 72.12 140 LYS B N 1
ATOM 2223 C CA . LYS B 1 140 ? -6.023 -3.727 7.004 1 72.12 140 LYS B CA 1
ATOM 2224 C C . LYS B 1 140 ? -7.012 -2.756 7.641 1 72.12 140 LYS B C 1
ATOM 2226 O O . LYS B 1 140 ? -7.375 -2.908 8.812 1 72.12 140 LYS B O 1
ATOM 2231 N N . ARG B 1 141 ? -7.047 -1.512 7.176 1 66.81 141 ARG B N 1
ATOM 2232 C CA . ARG B 1 141 ? -8.094 -0.661 7.734 1 66.81 141 ARG B CA 1
ATOM 2233 C C . ARG B 1 141 ? -9.383 -1.443 7.938 1 66.81 141 ARG B C 1
ATOM 2235 O O . ARG B 1 141 ? -9.602 -2.473 7.293 1 66.81 141 ARG B O 1
ATOM 2242 N N . THR B 1 142 ? -10.094 -1.018 8.945 1 66.5 142 THR B N 1
ATOM 2243 C CA . THR B 1 142 ? -11.422 -1.605 9.078 1 66.5 142 THR B CA 1
ATOM 2244 C C . THR B 1 142 ? -12.094 -1.743 7.715 1 66.5 142 T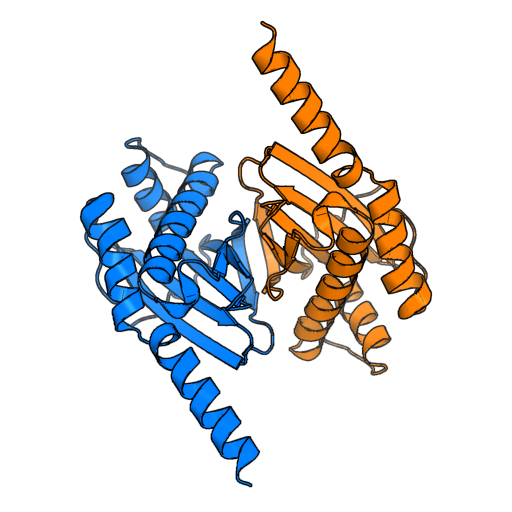HR B C 1
ATOM 2246 O O . THR B 1 142 ? -12.359 -0.743 7.047 1 66.5 142 THR B O 1
ATOM 2249 N N . SER B 1 143 ? -11.914 -2.947 7.195 1 69.75 143 SER B N 1
ATOM 2250 C CA . SER B 1 143 ? -12.352 -3.254 5.84 1 69.75 143 SER B CA 1
ATOM 2251 C C . SER B 1 143 ? -13.727 -3.92 5.84 1 69.75 143 SER B C 1
ATOM 2253 O O . SER B 1 143 ? -14.062 -4.66 6.766 1 69.75 143 SER B O 1
ATOM 225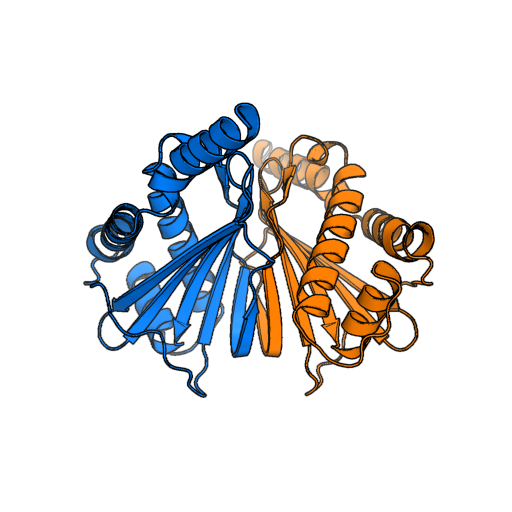5 N N . SER B 1 144 ? -14.453 -3.541 4.867 1 76.38 144 SER B N 1
ATOM 2256 C CA . SER B 1 144 ? -15.766 -4.156 4.668 1 76.38 144 SER B CA 1
ATOM 2257 C C . SER B 1 144 ? -15.625 -5.594 4.18 1 76.38 144 SER B C 1
ATOM 2259 O O . SER B 1 144 ? -16.516 -6.418 4.395 1 76.38 144 SER B O 1
ATOM 2261 N N . PHE B 1 145 ? -14.555 -5.941 3.553 1 82.31 145 PHE B N 1
ATOM 2262 C CA . PHE B 1 145 ? -14.32 -7.316 3.119 1 82.31 145 PHE B CA 1
ATOM 2263 C C . PHE B 1 145 ? -12.836 -7.66 3.193 1 82.31 145 PHE B C 1
ATOM 2265 O O . PHE B 1 145 ? -11.984 -6.77 3.152 1 82.31 145 PHE B O 1
ATOM 2272 N N . ARG B 1 146 ? -12.633 -8.992 3.355 1 89.81 146 ARG B N 1
ATOM 2273 C CA . ARG B 1 146 ? -11.273 -9.523 3.387 1 89.81 146 ARG B CA 1
ATOM 2274 C C . ARG B 1 146 ? -11.219 -10.938 2.834 1 89.81 146 ARG B C 1
ATOM 2276 O O . ARG B 1 146 ? -12.109 -11.75 3.104 1 89.81 146 ARG B O 1
ATOM 2283 N N . LEU B 1 147 ? -10.328 -11.141 1.973 1 92.44 147 LEU B N 1
ATOM 2284 C CA . LEU B 1 147 ? -10.016 -12.461 1.438 1 92.44 147 LEU B CA 1
ATOM 2285 C C . LEU B 1 147 ? -8.531 -12.773 1.596 1 92.44 147 LEU B C 1
ATOM 2287 O O . LEU B 1 147 ? -7.68 -11.93 1.294 1 92.44 147 LEU B O 1
ATOM 2291 N N . SER B 1 148 ? -8.188 -13.914 2.195 1 93.31 148 SER B N 1
ATOM 2292 C CA . SER B 1 148 ? -6.797 -14.328 2.348 1 93.31 148 SER B CA 1
ATOM 2293 C C . SER B 1 148 ? -6.625 -15.812 2.025 1 93.31 148 SER B C 1
ATOM 2295 O O . SER B 1 148 ? -7.414 -16.641 2.477 1 93.31 148 SER B O 1
ATOM 2297 N N . ARG B 1 149 ? -5.652 -16.047 1.209 1 93.81 149 ARG B N 1
ATOM 2298 C CA . ARG B 1 149 ? -5.355 -17.422 0.805 1 93.81 149 ARG B CA 1
ATOM 2299 C C . ARG B 1 149 ? -3.852 -17.656 0.756 1 93.81 149 ARG B C 1
ATOM 2301 O O . ARG B 1 149 ? -3.094 -16.797 0.298 1 93.81 149 ARG B O 1
ATOM 2308 N N . SER B 1 150 ? -3.467 -18.859 1.226 1 95.62 150 SER B N 1
ATOM 2309 C CA . SER B 1 150 ? -2.057 -19.234 1.188 1 95.62 150 SER B CA 1
ATOM 2310 C C . SER B 1 150 ? -1.789 -20.281 0.116 1 95.62 150 SER B C 1
ATOM 2312 O O . SER B 1 150 ? -2.646 -21.125 -0.162 1 95.62 150 SER B O 1
ATOM 2314 N N . TYR B 1 151 ? -0.634 -20.156 -0.383 1 95.69 151 TYR B N 1
ATOM 2315 C CA . TYR B 1 151 ? -0.222 -21.062 -1.45 1 95.69 151 TYR B CA 1
ATOM 2316 C C . TYR B 1 151 ? 1.178 -21.609 -1.192 1 95.69 151 TYR B C 1
ATOM 2318 O O . TYR B 1 151 ? 1.979 -20.984 -0.501 1 95.69 151 TYR B O 1
ATOM 2326 N N . ARG B 1 152 ? 1.367 -22.719 -1.807 1 92.88 152 ARG B N 1
ATOM 2327 C CA . ARG B 1 152 ? 2.682 -23.344 -1.727 1 92.88 152 ARG B CA 1
ATOM 2328 C C . ARG B 1 152 ? 3.441 -23.188 -3.041 1 92.88 152 ARG B C 1
ATOM 2330 O O . ARG B 1 152 ? 2.881 -23.406 -4.117 1 92.88 152 ARG B O 1
ATOM 2337 N N . PHE B 1 153 ? 4.547 -22.734 -2.912 1 87.56 153 PHE B N 1
ATOM 2338 C CA . PHE B 1 153 ? 5.527 -22.641 -3.986 1 87.56 153 PHE B CA 1
ATOM 2339 C C . PHE B 1 153 ? 6.832 -23.312 -3.596 1 87.56 153 PHE B C 1
ATOM 2341 O O . PHE B 1 153 ? 7.609 -22.781 -2.801 1 87.56 153 PHE B O 1
ATOM 2348 N N . ASN B 1 154 ? 7.059 -24.453 -4.262 1 84.5 154 ASN B N 1
ATOM 2349 C CA . ASN B 1 154 ? 8.156 -25.312 -3.834 1 84.5 154 ASN B CA 1
ATOM 2350 C C . ASN B 1 154 ? 8.102 -25.594 -2.334 1 84.5 154 ASN B C 1
ATOM 2352 O O . ASN B 1 154 ? 7.121 -26.141 -1.836 1 84.5 154 ASN B O 1
ATOM 2356 N N . ASP B 1 155 ? 9.141 -25.156 -1.583 1 85.06 155 ASP B N 1
ATOM 2357 C CA . ASP B 1 155 ? 9.188 -25.469 -0.155 1 85.06 155 ASP B CA 1
ATOM 2358 C C . ASP B 1 155 ? 8.773 -24.25 0.674 1 85.06 155 ASP B C 1
ATOM 2360 O O . ASP B 1 155 ? 8.945 -24.234 1.895 1 85.06 155 ASP B O 1
ATOM 2364 N N . SER B 1 156 ? 8.219 -23.359 -0.018 1 87.94 156 SER B N 1
ATOM 2365 C CA . SER B 1 156 ? 7.859 -22.141 0.691 1 87.94 156 SER B CA 1
ATOM 2366 C C . SER B 1 156 ? 6.367 -21.859 0.572 1 87.94 156 SER B C 1
ATOM 2368 O O . SER B 1 156 ? 5.688 -22.422 -0.288 1 87.94 156 SER B O 1
ATOM 2370 N N . LEU B 1 157 ? 5.926 -21.094 1.519 1 92.38 157 LEU B N 1
ATOM 2371 C CA . LEU B 1 157 ? 4.543 -20.625 1.492 1 92.38 157 LEU B CA 1
ATOM 2372 C C . LEU B 1 157 ? 4.477 -19.125 1.275 1 92.38 157 LEU B C 1
ATOM 2374 O O . LEU B 1 157 ? 5.395 -18.391 1.659 1 92.38 157 LEU B O 1
ATOM 2378 N N . PHE B 1 158 ? 3.447 -18.734 0.652 1 94.31 158 PHE B N 1
ATOM 2379 C CA . PHE B 1 158 ? 3.152 -17.297 0.56 1 94.31 158 PHE B CA 1
ATOM 2380 C C . PHE B 1 158 ? 1.652 -17.047 0.658 1 94.31 158 PHE B C 1
ATOM 2382 O O . PHE B 1 158 ? 0.851 -17.969 0.449 1 94.31 158 PHE B O 1
ATOM 2389 N N . THR B 1 159 ? 1.291 -15.836 1.017 1 95.5 159 THR B N 1
ATOM 2390 C CA . THR B 1 159 ? -0.111 -15.508 1.258 1 95.5 159 THR B CA 1
ATOM 2391 C C . THR B 1 159 ? -0.542 -14.32 0.406 1 95.5 159 THR B C 1
ATOM 2393 O O . THR B 1 159 ? 0.176 -13.32 0.314 1 95.5 159 THR B O 1
ATOM 2396 N N . VAL B 1 160 ? -1.645 -14.508 -0.25 1 96.5 160 VAL B N 1
ATOM 2397 C CA . VAL B 1 160 ? -2.299 -13.422 -0.964 1 96.5 160 VAL B CA 1
ATOM 2398 C C . VAL B 1 160 ? -3.516 -12.938 -0.177 1 96.5 160 VAL B C 1
ATOM 2400 O O . VAL B 1 160 ? -4.324 -13.75 0.284 1 96.5 160 VAL B O 1
ATOM 2403 N N . SER B 1 161 ? -3.615 -11.617 0.012 1 95.06 161 SER B N 1
ATOM 2404 C CA . SER B 1 161 ? -4.762 -11.039 0.703 1 95.06 161 SER B CA 1
ATOM 2405 C C . SER B 1 161 ? -5.367 -9.891 -0.097 1 95.06 161 SER B C 1
ATOM 2407 O O . SER B 1 161 ? -4.645 -9.109 -0.72 1 95.06 161 SER B O 1
ATOM 2409 N N . ILE B 1 162 ? -6.684 -9.82 -0.088 1 95.25 162 ILE B N 1
ATOM 2410 C CA . ILE B 1 162 ? -7.453 -8.734 -0.687 1 95.25 162 ILE B CA 1
ATOM 2411 C C . ILE B 1 162 ? -8.438 -8.172 0.335 1 95.25 162 ILE B C 1
ATOM 2413 O O . ILE B 1 162 ? -9.148 -8.93 1.002 1 95.25 162 ILE B O 1
ATOM 2417 N N . TYR B 1 163 ? -8.383 -6.867 0.458 1 93.62 163 TYR B N 1
ATOM 2418 C CA . TYR B 1 163 ? -9.312 -6.238 1.39 1 93.62 163 TYR B CA 1
ATOM 2419 C C . TYR B 1 163 ? -9.688 -4.836 0.921 1 93.62 163 TYR B C 1
ATOM 2421 O O . TYR B 1 163 ? -8.992 -4.246 0.09 1 93.62 163 TYR B O 1
ATOM 2429 N N . GLY B 1 164 ? -10.859 -4.41 1.396 1 91.06 164 GLY B N 1
ATOM 2430 C CA . GLY B 1 164 ? -11.289 -3.094 0.959 1 91.06 164 GLY B CA 1
ATOM 2431 C C . GLY B 1 164 ? -12.633 -2.684 1.546 1 91.06 164 GLY B C 1
ATOM 2432 O O . GLY B 1 164 ? -13.094 -3.275 2.523 1 91.06 164 GLY B O 1
ATOM 2433 N N . GLU B 1 165 ? -12.992 -1.48 1.066 1 84.38 165 GLU B N 1
ATOM 2434 C CA . GLU B 1 165 ? -14.266 -0.918 1.5 1 84.38 165 GLU B CA 1
ATOM 2435 C C . GLU B 1 165 ? -15.336 -1.086 0.427 1 84.38 165 GLU B C 1
ATOM 2437 O O . GLU B 1 165 ? -15.023 -1.143 -0.765 1 84.38 165 GLU B O 1
ATOM 2442 N N . ASN B 1 166 ? -16.547 -1.365 0.863 1 71.69 166 ASN B N 1
ATOM 2443 C CA . ASN B 1 166 ? -17.703 -1.481 -0.03 1 71.69 166 ASN B CA 1
ATOM 2444 C C . ASN B 1 166 ? -17.953 -0.179 -0.78 1 71.69 166 ASN B C 1
ATOM 2446 O O . ASN B 1 166 ? -17.844 0.906 -0.208 1 71.69 166 ASN B O 1
ATOM 2450 N N . PRO B 1 167 ? -18.125 -0.268 -2.141 1 60.06 167 PRO B N 1
ATOM 2451 C CA . PRO B 1 167 ? -18.531 0.973 -2.803 1 60.06 167 PRO B CA 1
ATOM 2452 C C . PRO B 1 167 ? -19.812 1.567 -2.207 1 60.06 167 PRO B C 1
ATOM 2454 O O . PRO B 1 167 ? -20.625 0.84 -1.638 1 60.06 167 PRO B O 1
#

Nearest PDB structures (foldseek):
  6vpw-assembly1_B  TM=8.354E-01  e=4.454E-09  Vibrio vulnificus CMCP6
  3hm4-assembly1_B  TM=7.977E-01  e=4.735E-09  Oleidesulfovibrio alaskensis G20
  6vpw-assembly1_A  TM=8.358E-01  e=2.054E-08  Vibrio vulnificus CMCP6
  3h4y-assembly1_A-2  TM=8.072E-01  e=1.710E-08  Nitratidesulfovibrio vulgaris str. Hildenborough
  3h2d-assembly1_A  TM=7.235E-01  e=3.785E-08  Shewanella oneidensis MR-1

Foldseek 3Di:
DVVVVVVVVVLCVQCVLVQDVVLLVVLCCVLCCVVLPFDKDFDPDAADQDLAKKKKKWKAKDFQFGWIKIKIWGFVVLQVQLCSVVVHHDDGDDPSSVVSVQVSSVSSVLSSQCVRPSRNPGMDIDRMDMDIDRDDDDDGPPFPDKHKTWMDTPPIIMMIMITGHGD/DPVVVVVVVVLCVQCVLVQDVVLLVVLCCVLCCVVLPFDKFFDPDDADQDLAKKKKKWKAKDFQFGWIKIKIWGFVVLQVQLCSVVVHHDDGDDPSSVVSVQVSSVSSVQSSQCVRPSRNPGMDIDRMDMDIDRDDDDDGPVFPDKHKTWMDTPPIIMMIMITGHGD

pLDDT: mean 88.46, std 11.77, range [39.81, 97.69]

Secondary structure (DSSP, 8-state):
-HHHHHHHHHHHHHHTTTT-HHHHHHHHIIIIIIIT---EEEESSPPP--SS-EEEEEEEEEESSEEEEEEEEEHHHHHHHHHHHHTS---S-SHHHHHHHHHHHHHHHHHHHHTSHHHHTTEEEPPPEEEEEEEEEEEE-S-SEEEEEEEEETTEEEEEEEEEE--/-HHHHHHHHHHHHHHTTTT-HHHHHHHHIIIIIIIT---EEEESSPPP--SS-EEEEEEEEEESSEEEEEEEEEHHHHHHHHHHHHTS---S-SHHHHHHHHHHHHHHHHHHHHTSHHHHTTEEEPPPEEEEEEEEEEEE-S-SEEEEEEEEETTEEEEEEEEEE--

InterPro domains:
  IPR028051 Chemotaxis phosphatase CheX-like domain [PF13690] (56-143)
  IPR028976 CheC-like superfamily [G3DSA:3.40.1550.10] (21-163)
  IPR028976 CheC-like superfamily [SSF103039] (26-140)
  IPR038756 CheY-P phosphatase CheX-like [PTHR39452] (26-160)

Sequence (334 aa):
MSLELIDETIQSAFLSPITDTATLDQSVEEVLGLMLGVPVSVAENTVAESDSVTLTAVIGLAGALSGAYTVLVPSEAAMQMTACMAGIEITSVDETVIDGLGEITNMLAGAWKSKIATLNAACLLSVPTVVTGTQYEVHKRTSSFRLSRSYRFNDSLFTVSIYGENPMSLELIDETIQSAFLSPITDTATLDQSVEEVLGLMLGVPVSVAENTVAESDSVTLTAVIGLAGALSGAYTVLVPSEAAMQMTACMAGIEITSVDETVIDGLGEITNMLAGAWKSKIATLNAACLLSVPTVVTGTQYEVHKRTSSFRLSRSYRFNDSLFTVSIYGENP

Solvent-accessible surface area (backbone atoms only — not comparable to full-atom values): 16888 Å² total; per-residue (Å²): 117,68,64,61,50,46,53,48,49,48,50,44,63,64,40,46,70,75,61,32,62,65,54,50,52,50,18,47,38,47,46,40,27,65,69,49,64,36,69,62,43,83,35,93,57,70,68,67,91,52,81,50,51,30,35,34,32,39,25,16,22,16,64,58,41,29,12,36,45,32,40,38,29,36,49,68,40,39,33,51,52,22,20,53,68,70,73,46,91,60,93,64,92,45,69,66,30,52,42,33,44,30,49,52,50,49,50,34,52,47,45,36,37,59,72,34,79,78,29,43,87,40,36,39,62,20,45,42,38,36,35,38,32,46,40,66,48,80,42,73,42,92,46,72,43,75,39,74,48,24,31,30,44,84,95,30,48,30,31,42,37,38,37,23,45,73,116,121,66,65,62,49,48,52,49,50,50,50,44,63,65,39,46,71,74,61,33,62,64,55,50,52,49,19,47,38,46,46,40,26,66,70,48,65,36,68,63,44,84,36,93,57,69,67,68,91,51,81,50,51,31,35,35,31,39,24,16,22,16,66,57,41,28,12,37,43,33,39,39,28,38,49,69,41,39,32,51,54,23,20,52,68,70,71,46,91,61,92,63,91,45,69,64,32,53,41,33,44,31,48,50,48,49,50,35,53,49,45,35,36,59,73,35,78,78,30,44,85,41,37,38,62,21,46,40,36,35,34,38,32,45,39,65,48,81,41,72,45,94,47,72,43,76,40,75,49,23,31,31,43,84,97,31,49,29,32,41,37,38,38,23,46,75,116